Protein AF-A0A1W0E6W7-F1 (afdb_monomer_lite)

Sequence (295 aa):
MEQIEKTQSNLDDVELGKLEAEFEALTEYFTNVKFAYRERESKLYFYEKLENNEECALDSKVLEQAKNNLHEVKEAYEKREENMKVLSGEIFDLQSKLQLSETKKKELKREVDAMKMNRDRLKVIKNNLKNQNSIKEQLEKAKVANAEKIKSINFMQAKLEGNDLQELLQEETKLQEKKKSLISRVKRMTIVNTENNMEDIYFWQKALLSFNKKLFGEIKHEISSDGNTLTISCLTESEEISRVEIKIKKQKLTDIQIYGENIQKYMEEYVKIKETCLLLNDPKLILLFVANHNK

pLDDT: mean 79.5, std 12.97, range [44.59, 95.69]

Organism: NCBI:txid646526

Structure (mmCIF, N/CA/C/O backbone):
data_AF-A0A1W0E6W7-F1
#
_entry.id   AF-A0A1W0E6W7-F1
#
loop_
_atom_site.group_PDB
_atom_site.id
_atom_site.type_symbol
_atom_site.label_atom_id
_atom_site.label_alt_id
_atom_site.label_comp_id
_atom_site.label_asym_id
_atom_site.label_entity_id
_atom_site.label_seq_id
_atom_site.pdbx_PDB_ins_code
_atom_site.Cartn_x
_atom_site.Cartn_y
_atom_site.Cartn_z
_atom_site.occupancy
_atom_site.B_iso_or_equiv
_atom_site.auth_seq_id
_atom_site.auth_comp_id
_atom_site.auth_asym_id
_atom_site.auth_atom_id
_atom_site.pdbx_PDB_model_num
ATOM 1 N N . MET A 1 1 ? 21.540 -7.929 -47.064 1.00 51.88 1 MET A N 1
ATOM 2 C CA . MET A 1 1 ? 21.697 -6.917 -48.130 1.00 51.88 1 MET A CA 1
ATOM 3 C C . MET A 1 1 ? 23.162 -6.723 -48.510 1.00 51.88 1 MET A C 1
ATOM 5 O O . MET A 1 1 ? 23.450 -6.891 -49.680 1.00 51.88 1 MET A O 1
ATOM 9 N N . GLU A 1 2 ? 24.099 -6.564 -47.565 1.00 46.97 2 GLU A N 1
ATOM 10 C CA . GLU A 1 2 ? 25.552 -6.468 -47.867 1.00 46.97 2 GLU A CA 1
ATOM 11 C C . GLU A 1 2 ? 26.159 -7.649 -48.658 1.00 46.97 2 GLU A C 1
ATOM 13 O O . GLU A 1 2 ? 27.073 -7.450 -49.453 1.00 46.97 2 GLU A O 1
ATOM 18 N N . GLN A 1 3 ? 25.673 -8.884 -48.474 1.00 44.59 3 GLN A N 1
ATOM 19 C CA . GLN A 1 3 ? 26.168 -10.039 -49.244 1.00 44.59 3 GLN A CA 1
ATOM 20 C C . GLN A 1 3 ? 25.652 -10.067 -50.690 1.00 44.59 3 GLN A C 1
ATOM 22 O O . GLN A 1 3 ? 26.325 -10.611 -51.555 1.00 44.59 3 GLN A O 1
ATOM 27 N N . ILE A 1 4 ? 24.496 -9.460 -50.975 1.00 49.62 4 ILE A N 1
ATOM 28 C CA . ILE A 1 4 ? 23.925 -9.429 -52.331 1.00 49.62 4 ILE A CA 1
ATOM 29 C C . ILE A 1 4 ? 24.631 -8.347 -53.159 1.00 49.62 4 ILE A C 1
ATOM 31 O O . ILE A 1 4 ? 25.058 -8.629 -54.273 1.00 49.62 4 ILE A O 1
ATOM 35 N N . GLU A 1 5 ? 24.889 -7.173 -52.571 1.00 47.31 5 GLU A N 1
ATOM 36 C CA . GLU A 1 5 ? 25.640 -6.087 -53.226 1.00 47.31 5 GLU A CA 1
ATOM 37 C C . GLU A 1 5 ? 27.094 -6.479 -53.539 1.00 47.31 5 GLU A C 1
ATOM 39 O O . GLU A 1 5 ? 27.585 -6.187 -54.626 1.00 47.31 5 GLU A O 1
ATOM 44 N N . LYS A 1 6 ? 27.775 -7.218 -52.647 1.00 50.19 6 LYS A N 1
ATOM 45 C CA . LYS A 1 6 ? 29.127 -7.744 -52.927 1.00 50.19 6 LYS A CA 1
ATOM 46 C C . LYS A 1 6 ? 29.160 -8.805 -54.026 1.00 50.19 6 LYS A C 1
ATOM 48 O O . LYS A 1 6 ? 30.175 -8.941 -54.699 1.00 50.19 6 LYS A O 1
ATOM 53 N N . THR A 1 7 ? 28.085 -9.572 -54.189 1.00 47.72 7 THR A N 1
ATOM 54 C CA . THR A 1 7 ? 28.025 -10.621 -55.217 1.00 47.72 7 THR A CA 1
ATOM 55 C C . THR A 1 7 ? 27.672 -10.024 -56.581 1.00 47.72 7 THR A C 1
ATOM 57 O O . THR A 1 7 ? 28.224 -10.466 -57.578 1.00 47.72 7 THR A O 1
ATOM 60 N N . GLN A 1 8 ? 26.834 -8.980 -56.625 1.00 48.81 8 GLN A N 1
ATOM 61 C CA . GLN A 1 8 ? 26.535 -8.232 -57.854 1.00 48.81 8 GLN A CA 1
ATOM 62 C C . GLN A 1 8 ? 27.736 -7.410 -58.342 1.00 48.81 8 GLN A C 1
ATOM 64 O O . GLN A 1 8 ? 28.109 -7.540 -59.499 1.00 48.81 8 GLN A O 1
ATOM 69 N N . SER A 1 9 ? 28.428 -6.687 -57.452 1.00 53.00 9 SER A N 1
ATOM 70 C CA . SER A 1 9 ? 29.650 -5.943 -57.808 1.00 53.00 9 SER A CA 1
ATOM 71 C C . SER A 1 9 ? 30.763 -6.841 -58.367 1.00 53.00 9 SER A C 1
ATOM 73 O O . SER A 1 9 ? 31.459 -6.434 -59.286 1.00 53.00 9 SER A O 1
ATOM 75 N N . ASN A 1 10 ? 30.917 -8.065 -57.849 1.00 52.12 10 ASN A N 1
ATOM 76 C CA . ASN A 1 10 ? 31.914 -9.014 -58.355 1.00 52.12 10 ASN A CA 1
ATOM 77 C C . ASN A 1 10 ? 31.493 -9.704 -59.666 1.00 52.12 10 ASN A C 1
ATOM 79 O O . ASN A 1 10 ? 32.360 -10.209 -60.372 1.00 52.12 10 ASN A O 1
ATOM 83 N N . LEU A 1 11 ? 30.193 -9.789 -59.977 1.00 51.91 11 LEU A N 1
ATOM 84 C CA . LEU A 1 11 ? 29.722 -10.327 -61.260 1.00 51.91 11 LEU A CA 1
ATOM 85 C C . LEU A 1 11 ? 29.902 -9.301 -62.383 1.00 51.91 11 LEU A C 1
ATOM 87 O O . LEU A 1 11 ? 30.380 -9.672 -63.453 1.00 51.91 11 LEU A O 1
ATOM 91 N N . ASP A 1 12 ? 29.594 -8.032 -62.107 1.00 54.75 12 ASP A N 1
ATOM 92 C CA . ASP A 1 12 ? 29.741 -6.939 -63.073 1.00 54.75 12 ASP A CA 1
ATOM 93 C C . ASP A 1 12 ? 31.218 -6.737 -63.471 1.00 54.75 12 ASP A C 1
ATOM 95 O O . ASP A 1 12 ? 31.518 -6.590 -64.655 1.00 54.75 12 ASP A O 1
ATOM 99 N N . ASP A 1 13 ? 32.159 -6.847 -62.522 1.00 56.56 13 ASP A N 1
ATOM 100 C CA . ASP A 1 13 ? 33.606 -6.760 -62.797 1.00 56.56 13 ASP A CA 1
ATOM 101 C C . ASP A 1 13 ? 34.136 -7.947 -63.635 1.00 56.56 13 ASP A C 1
ATOM 103 O O . ASP A 1 13 ? 35.046 -7.790 -64.452 1.00 56.56 13 ASP A O 1
ATOM 107 N N . VAL A 1 14 ? 33.568 -9.150 -63.470 1.00 58.53 14 VAL A N 1
ATOM 108 C CA . VAL A 1 14 ? 33.976 -10.353 -64.226 1.00 58.53 14 VAL A CA 1
ATOM 109 C C . VAL A 1 14 ? 33.408 -10.350 -65.647 1.00 58.53 14 VAL A C 1
ATOM 111 O O . VAL A 1 14 ? 34.067 -10.839 -66.569 1.00 58.53 14 VAL A O 1
ATOM 114 N N . GLU A 1 15 ? 32.203 -9.815 -65.849 1.00 63.28 15 GLU A N 1
ATOM 115 C CA . GLU A 1 15 ? 31.622 -9.641 -67.184 1.00 63.28 15 GLU A CA 1
ATOM 116 C C . GLU A 1 15 ? 32.301 -8.507 -67.959 1.00 63.28 15 GLU A C 1
ATOM 118 O O . GLU A 1 15 ? 32.596 -8.699 -69.141 1.00 63.28 15 GLU A O 1
ATOM 123 N N . LEU A 1 16 ? 32.656 -7.393 -67.301 1.00 60.78 16 LEU A N 1
ATOM 124 C CA . LEU A 1 16 ? 33.456 -6.332 -67.923 1.00 60.78 16 LEU A CA 1
ATOM 125 C C . LEU A 1 16 ? 34.823 -6.846 -68.386 1.00 60.78 16 LEU A C 1
ATOM 127 O O . LEU A 1 16 ? 35.190 -6.623 -69.536 1.00 60.78 16 LEU A O 1
ATOM 131 N N . GLY A 1 17 ? 35.538 -7.603 -67.546 1.00 63.72 17 GLY A N 1
ATOM 132 C CA . GLY A 1 17 ? 36.855 -8.136 -67.911 1.00 63.72 17 GLY A CA 1
ATOM 133 C C . GLY A 1 17 ? 36.823 -9.108 -69.099 1.00 63.72 17 GLY A C 1
ATOM 134 O O . GLY A 1 17 ? 37.768 -9.164 -69.885 1.00 63.72 17 GLY A O 1
ATOM 135 N N . LYS A 1 18 ? 35.724 -9.857 -69.284 1.00 71.00 18 LYS A N 1
ATOM 136 C CA . LYS A 1 18 ? 35.530 -10.703 -70.477 1.00 71.00 18 LYS A CA 1
ATOM 137 C C . LYS A 1 18 ? 35.252 -9.876 -71.727 1.00 71.00 18 LYS A C 1
ATOM 139 O O . LYS A 1 18 ? 35.788 -10.191 -72.784 1.00 71.00 18 LYS A O 1
ATOM 144 N N . LEU A 1 19 ? 34.449 -8.822 -71.603 1.00 64.75 19 LEU A N 1
ATOM 145 C CA . LEU A 1 19 ? 34.130 -7.918 -72.707 1.00 64.75 19 LEU A CA 1
ATOM 146 C C . LEU A 1 19 ? 35.359 -7.122 -73.168 1.00 64.75 19 LEU A C 1
ATOM 148 O O . LEU A 1 19 ? 35.552 -6.937 -74.367 1.00 64.75 19 LEU A O 1
ATOM 152 N N . GLU A 1 20 ? 36.213 -6.701 -72.234 1.00 67.31 20 GLU A N 1
ATOM 153 C CA . GLU A 1 20 ? 37.492 -6.048 -72.532 1.00 67.31 20 GLU A CA 1
ATOM 154 C C . GLU A 1 20 ? 38.444 -6.995 -73.276 1.00 67.31 20 GLU A C 1
ATOM 156 O O . GLU A 1 20 ? 39.006 -6.612 -74.302 1.00 67.31 20 GLU A O 1
ATOM 161 N N . ALA A 1 21 ? 38.544 -8.257 -72.840 1.00 70.12 21 ALA A N 1
ATOM 162 C CA . ALA A 1 21 ? 39.363 -9.269 -73.509 1.00 70.12 21 ALA A CA 1
ATOM 163 C C . ALA A 1 21 ? 38.839 -9.633 -74.914 1.00 70.12 21 ALA A C 1
ATOM 165 O O . ALA A 1 21 ? 39.621 -9.801 -75.852 1.00 70.12 21 ALA A O 1
ATOM 166 N N . GLU A 1 22 ? 37.517 -9.737 -75.088 1.00 71.44 22 GLU A N 1
ATOM 167 C CA . GLU A 1 22 ? 36.897 -9.957 -76.401 1.00 71.44 22 GLU A CA 1
ATOM 168 C C . GLU A 1 22 ? 37.114 -8.762 -77.335 1.00 71.44 22 GLU A C 1
ATOM 170 O O . GLU A 1 22 ? 37.406 -8.950 -78.519 1.00 71.44 22 GLU A O 1
ATOM 175 N N . PHE A 1 23 ? 37.023 -7.537 -76.809 1.00 70.38 23 PHE A N 1
ATOM 176 C CA . PHE A 1 23 ? 37.304 -6.323 -77.563 1.00 70.38 23 PHE A CA 1
ATOM 177 C C . PHE A 1 23 ? 38.776 -6.255 -77.986 1.00 70.38 23 PHE A C 1
ATOM 179 O O . PHE A 1 23 ? 39.046 -6.001 -79.160 1.00 70.38 23 PHE A O 1
ATOM 186 N N . GLU A 1 24 ? 39.729 -6.551 -77.098 1.00 71.38 24 GLU A N 1
ATOM 187 C CA . GLU A 1 24 ? 41.156 -6.628 -77.446 1.00 71.38 24 GLU A CA 1
ATOM 188 C C . GLU A 1 24 ? 41.422 -7.663 -78.547 1.00 71.38 24 GLU A C 1
ATOM 190 O O . GLU A 1 24 ? 42.055 -7.331 -79.552 1.00 71.38 24 GLU A O 1
ATOM 195 N N . ALA A 1 25 ? 40.858 -8.871 -78.432 1.00 72.31 25 ALA A N 1
ATOM 196 C CA . ALA A 1 25 ? 41.019 -9.929 -79.432 1.00 72.31 25 ALA A CA 1
ATOM 197 C C . ALA A 1 25 ? 40.442 -9.542 -80.808 1.00 72.31 25 ALA A C 1
ATOM 199 O O . ALA A 1 25 ? 41.056 -9.794 -81.850 1.00 72.31 25 ALA A O 1
ATOM 200 N N . LEU A 1 26 ? 39.276 -8.888 -80.833 1.00 68.19 26 LEU A N 1
ATOM 201 C CA . LEU A 1 26 ? 38.681 -8.341 -82.057 1.00 68.19 26 LEU A CA 1
ATOM 202 C C . LEU A 1 26 ? 39.550 -7.239 -82.663 1.00 68.19 26 LEU A C 1
ATOM 204 O O . LEU A 1 26 ? 39.742 -7.194 -83.881 1.00 68.19 26 LEU A O 1
ATOM 208 N N . THR A 1 27 ? 40.100 -6.367 -81.823 1.00 69.56 27 THR A N 1
ATOM 209 C CA . THR A 1 27 ? 40.967 -5.271 -82.258 1.00 69.56 27 THR A CA 1
ATOM 210 C C . THR A 1 27 ? 42.259 -5.817 -82.867 1.00 69.56 27 THR A C 1
ATOM 212 O O . THR A 1 27 ? 42.668 -5.376 -83.942 1.00 69.56 27 THR A O 1
ATOM 215 N N . GLU A 1 28 ? 42.862 -6.835 -82.253 1.00 70.94 28 GLU A N 1
ATOM 216 C CA . GLU A 1 28 ? 44.047 -7.523 -82.768 1.00 70.94 28 GLU A CA 1
ATOM 217 C C . GLU A 1 28 ? 43.753 -8.245 -84.094 1.00 70.94 28 GLU A C 1
ATOM 219 O O . GLU A 1 28 ? 44.496 -8.086 -85.067 1.00 70.94 28 GLU A O 1
ATOM 224 N N . TYR A 1 29 ? 42.614 -8.943 -84.195 1.00 73.81 29 TYR A N 1
ATOM 225 C CA . TYR A 1 29 ? 42.168 -9.584 -85.435 1.00 73.81 29 TYR A CA 1
ATOM 226 C C . TYR A 1 29 ? 42.005 -8.578 -86.582 1.00 73.81 29 TYR A C 1
ATOM 228 O O . TYR A 1 29 ? 42.554 -8.780 -87.668 1.00 73.81 29 TYR A O 1
ATOM 236 N N . PHE A 1 30 ? 41.313 -7.458 -86.354 1.00 69.81 30 PHE A N 1
ATOM 237 C CA . PHE A 1 30 ? 41.158 -6.417 -87.374 1.00 69.81 30 PHE A CA 1
ATOM 238 C C . PHE A 1 30 ? 42.487 -5.762 -87.750 1.00 69.81 30 PHE A C 1
ATOM 240 O O . PHE A 1 30 ? 42.694 -5.426 -88.918 1.00 69.81 30 PHE A O 1
ATOM 247 N N . THR A 1 31 ? 43.404 -5.612 -86.794 1.00 71.31 31 THR A N 1
ATOM 248 C CA . THR A 1 31 ? 44.744 -5.077 -87.055 1.00 71.31 31 THR A CA 1
ATOM 249 C C . THR A 1 31 ? 45.534 -6.028 -87.956 1.00 71.31 31 THR A C 1
ATOM 251 O O . THR A 1 31 ? 46.089 -5.587 -88.964 1.00 71.31 31 THR A O 1
ATOM 254 N N . ASN A 1 32 ? 45.484 -7.334 -87.679 1.00 72.81 32 ASN A N 1
ATOM 255 C CA . ASN A 1 32 ? 46.125 -8.377 -88.482 1.00 72.81 32 ASN A CA 1
ATOM 256 C C . ASN A 1 32 ? 45.524 -8.484 -89.888 1.00 72.81 32 ASN A C 1
ATOM 258 O O . ASN A 1 32 ? 46.264 -8.552 -90.867 1.00 72.81 32 ASN A O 1
ATOM 262 N N . VAL A 1 33 ? 44.196 -8.425 -90.021 1.00 75.56 33 VAL A N 1
ATOM 263 C CA . VAL A 1 33 ? 43.521 -8.428 -91.330 1.00 75.56 33 VAL A CA 1
ATOM 264 C C . VAL A 1 33 ? 43.872 -7.174 -92.133 1.00 75.56 33 VAL A C 1
ATOM 266 O O . VAL A 1 33 ? 44.144 -7.265 -93.329 1.00 75.56 33 VAL A O 1
ATOM 269 N N . LYS A 1 34 ? 43.927 -6.002 -91.492 1.00 73.19 34 LYS A N 1
ATOM 270 C CA . LYS A 1 34 ? 44.313 -4.744 -92.146 1.00 73.19 34 LYS A CA 1
ATOM 271 C C . LYS A 1 34 ? 45.780 -4.758 -92.586 1.00 73.19 34 LYS A C 1
ATOM 273 O O . LYS A 1 34 ? 46.080 -4.263 -93.673 1.00 73.19 34 LYS A O 1
ATOM 278 N N . PHE A 1 35 ? 46.670 -5.353 -91.788 1.00 71.75 35 PHE A N 1
ATOM 279 C CA . PHE A 1 35 ? 48.065 -5.592 -92.167 1.00 71.75 35 PHE A CA 1
ATOM 280 C C . PHE A 1 35 ? 48.170 -6.564 -93.342 1.00 71.75 35 PHE A C 1
ATOM 282 O O . PHE A 1 35 ? 48.804 -6.222 -94.334 1.00 71.75 35 PHE A O 1
ATOM 289 N N . ALA A 1 36 ? 47.490 -7.711 -93.287 1.00 73.69 36 ALA A N 1
ATOM 290 C CA . ALA A 1 36 ? 47.495 -8.704 -94.360 1.00 73.69 36 ALA A CA 1
ATOM 291 C C . ALA A 1 36 ? 46.921 -8.146 -95.673 1.00 73.69 36 ALA A C 1
ATOM 293 O O . ALA A 1 36 ? 47.449 -8.420 -96.751 1.00 73.69 36 ALA A O 1
ATOM 294 N N . TYR A 1 37 ? 45.871 -7.322 -95.597 1.00 76.12 37 TYR A N 1
ATOM 295 C CA . TYR A 1 37 ? 45.307 -6.638 -96.759 1.00 76.12 37 TYR A CA 1
ATOM 296 C C . TYR A 1 37 ? 46.297 -5.632 -97.356 1.00 76.12 37 TYR A C 1
ATOM 298 O O . TYR A 1 37 ? 46.568 -5.694 -98.553 1.00 76.12 37 TYR A O 1
ATOM 306 N N . ARG A 1 38 ? 46.903 -4.759 -96.536 1.00 72.56 38 ARG A N 1
ATOM 307 C CA . ARG A 1 38 ? 47.923 -3.810 -97.015 1.00 72.56 38 ARG A CA 1
ATOM 308 C C . ARG A 1 38 ? 49.168 -4.504 -97.554 1.00 72.56 38 ARG A C 1
ATOM 310 O O . ARG A 1 38 ? 49.744 -4.032 -98.528 1.00 72.56 38 ARG A O 1
ATOM 317 N N . GLU A 1 39 ? 49.586 -5.611 -96.947 1.00 71.12 39 GLU A N 1
ATOM 318 C CA . GLU A 1 39 ? 50.715 -6.414 -97.416 1.00 71.12 39 GLU A CA 1
ATOM 319 C C . GLU A 1 39 ? 50.398 -7.045 -98.775 1.00 71.12 39 GLU A C 1
ATOM 321 O O . GLU A 1 39 ? 51.220 -6.990 -99.688 1.00 71.12 39 GLU A O 1
ATOM 326 N N . ARG A 1 40 ? 49.187 -7.591 -98.940 1.00 76.25 40 ARG A N 1
ATOM 327 C CA . ARG A 1 40 ? 48.719 -8.145 -100.214 1.00 76.25 40 ARG A CA 1
ATOM 328 C C . ARG A 1 40 ? 48.641 -7.075 -101.301 1.00 76.25 40 ARG A C 1
ATOM 330 O O . ARG A 1 40 ? 49.113 -7.323 -102.404 1.00 76.25 40 ARG A O 1
ATOM 337 N N . GLU A 1 41 ? 48.088 -5.908 -100.991 1.00 74.44 41 GLU A N 1
ATOM 338 C CA . GLU A 1 41 ? 47.983 -4.772 -101.913 1.00 74.44 41 GLU A CA 1
ATOM 339 C C . GLU A 1 41 ? 49.371 -4.232 -102.300 1.00 74.44 41 GLU A C 1
ATOM 341 O O . GLU A 1 41 ? 49.650 -4.032 -103.478 1.00 74.44 41 GLU A O 1
ATOM 346 N N . SER A 1 42 ? 50.289 -4.114 -101.334 1.00 65.44 42 SER A N 1
ATOM 347 C CA . SER A 1 42 ? 51.675 -3.692 -101.589 1.00 65.44 42 SER A CA 1
ATOM 348 C C . SER A 1 42 ? 52.443 -4.710 -102.439 1.00 65.44 42 SER A C 1
ATOM 350 O O . SER A 1 42 ? 53.203 -4.317 -103.320 1.00 65.44 42 SER A O 1
ATOM 352 N N . LYS A 1 43 ? 52.234 -6.018 -102.215 1.00 72.88 43 LYS A N 1
ATOM 353 C CA . LYS A 1 43 ? 52.818 -7.084 -103.047 1.00 72.88 43 LYS A CA 1
ATOM 354 C C . LYS A 1 43 ? 52.263 -7.046 -104.469 1.00 72.88 43 LYS A C 1
ATOM 356 O O . LYS A 1 43 ? 53.044 -7.135 -105.406 1.00 72.88 43 LYS A O 1
ATOM 361 N N . LEU A 1 44 ? 50.948 -6.884 -104.632 1.00 74.38 44 LEU A N 1
ATOM 362 C CA . LEU A 1 44 ? 50.300 -6.728 -105.941 1.00 74.38 44 LEU A CA 1
ATOM 363 C C . LEU A 1 44 ? 50.859 -5.523 -106.702 1.00 74.38 44 LEU A C 1
ATOM 365 O O . LEU A 1 44 ? 51.321 -5.688 -107.824 1.00 74.38 44 LEU A O 1
ATOM 369 N N . TYR A 1 45 ? 50.927 -4.360 -106.053 1.00 68.88 45 TYR A N 1
ATOM 370 C CA . TYR A 1 45 ? 51.510 -3.149 -106.631 1.00 68.88 45 TYR A CA 1
ATOM 371 C C . TYR A 1 45 ? 52.986 -3.335 -107.030 1.00 68.88 45 TYR A C 1
ATOM 373 O O . TYR A 1 45 ? 53.428 -2.848 -108.069 1.00 68.88 45 TYR A O 1
ATOM 381 N N . PHE A 1 46 ? 53.761 -4.068 -106.225 1.00 65.44 46 PHE A N 1
ATOM 382 C CA . PHE A 1 46 ? 55.152 -4.401 -106.538 1.00 65.44 46 PHE A CA 1
ATOM 383 C C . PHE A 1 46 ? 55.276 -5.343 -107.748 1.00 65.44 46 PHE A C 1
ATOM 385 O O . PHE A 1 46 ? 56.134 -5.124 -108.602 1.00 65.44 46 PHE A O 1
ATOM 392 N N . TYR A 1 47 ? 54.411 -6.359 -107.856 1.00 69.44 47 TYR A N 1
ATOM 393 C CA . TYR A 1 47 ? 54.384 -7.267 -109.007 1.00 69.44 47 TYR A CA 1
ATOM 394 C C . TYR A 1 47 ? 53.938 -6.564 -110.296 1.00 69.44 47 TYR A C 1
ATOM 396 O O . TYR A 1 47 ? 54.597 -6.732 -111.319 1.00 69.44 47 TYR A O 1
ATOM 404 N N . GLU A 1 48 ? 52.902 -5.721 -110.240 1.00 67.44 48 GLU A N 1
ATOM 405 C CA . GLU A 1 48 ? 52.436 -4.924 -111.387 1.00 67.44 48 GLU A CA 1
ATOM 406 C C . GLU A 1 48 ? 53.518 -3.963 -111.909 1.00 67.44 48 GLU A C 1
ATOM 408 O O . GLU A 1 48 ? 53.607 -3.714 -113.112 1.00 67.44 48 GLU A O 1
ATOM 413 N N . LYS A 1 49 ? 54.387 -3.444 -111.031 1.00 61.44 49 LYS A N 1
ATOM 414 C CA . LYS A 1 49 ? 55.532 -2.615 -111.440 1.00 61.44 49 LYS A CA 1
ATOM 415 C C . LYS A 1 49 ? 56.708 -3.414 -112.008 1.00 61.44 49 LYS A C 1
ATOM 417 O O . LYS A 1 49 ? 57.380 -2.918 -112.906 1.00 61.44 49 LYS A O 1
ATOM 422 N N . LEU A 1 50 ? 56.945 -4.640 -111.534 1.00 61.75 50 LEU A N 1
ATOM 423 C CA . LEU A 1 50 ? 57.972 -5.534 -112.090 1.00 61.75 50 LEU A CA 1
ATOM 424 C C . LEU A 1 50 ? 57.622 -6.035 -113.499 1.00 61.75 50 LEU A C 1
ATOM 426 O O . LEU A 1 50 ? 58.517 -6.170 -114.329 1.00 61.75 50 LEU A O 1
ATOM 430 N N . GLU A 1 51 ? 56.342 -6.295 -113.781 1.00 61.41 51 GLU A N 1
ATOM 431 C CA . GLU A 1 51 ? 55.877 -6.771 -115.095 1.00 61.41 51 GLU A CA 1
ATOM 432 C C . GLU A 1 51 ? 56.036 -5.722 -116.210 1.00 61.41 51 GLU A C 1
ATOM 434 O O . GLU A 1 51 ? 56.210 -6.076 -117.375 1.00 61.41 51 GLU A O 1
ATOM 439 N N . ASN A 1 52 ? 56.039 -4.432 -115.859 1.00 58.94 52 ASN A N 1
ATOM 440 C CA . ASN A 1 52 ? 56.070 -3.326 -116.819 1.00 58.94 52 ASN A CA 1
ATOM 441 C C . ASN A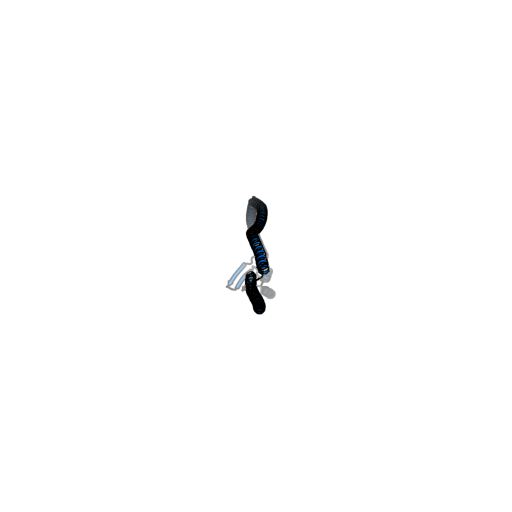 1 52 ? 57.480 -2.801 -117.166 1.00 58.94 52 ASN A C 1
ATOM 443 O O . ASN A 1 52 ? 57.585 -1.847 -117.933 1.00 58.94 52 ASN A O 1
ATOM 447 N N . ASN A 1 53 ? 58.565 -3.419 -116.670 1.00 53.59 53 ASN A N 1
ATOM 448 C CA . ASN A 1 53 ? 59.964 -3.037 -116.966 1.00 53.59 53 ASN A CA 1
ATOM 449 C C . ASN A 1 53 ? 60.291 -1.536 -116.766 1.00 53.59 53 ASN A C 1
ATOM 451 O O . ASN A 1 53 ? 61.278 -1.030 -117.304 1.00 53.59 53 ASN A O 1
ATOM 455 N N . GLU A 1 54 ? 59.494 -0.817 -115.976 1.00 55.94 54 GLU A N 1
ATOM 456 C CA . GLU A 1 54 ? 59.863 0.504 -115.483 1.00 55.94 54 GLU A CA 1
ATOM 457 C C . GLU A 1 54 ? 60.924 0.307 -114.398 1.00 55.94 54 GLU A C 1
ATOM 459 O O . GLU A 1 54 ? 60.760 -0.534 -113.508 1.00 55.94 54 GLU A O 1
ATOM 464 N N . GLU A 1 55 ? 62.03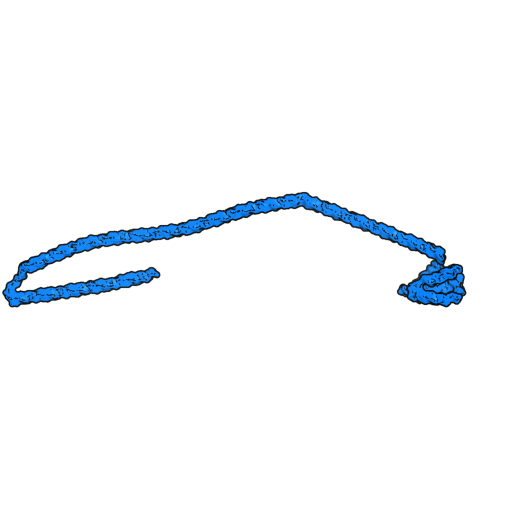3 1.055 -114.467 1.00 52.56 55 GLU A N 1
ATOM 465 C CA . GLU A 1 55 ? 62.963 1.154 -113.342 1.00 52.56 55 GLU A CA 1
ATOM 466 C C . GLU A 1 55 ? 62.136 1.360 -112.074 1.00 52.56 55 GLU A C 1
ATOM 468 O O . GLU A 1 55 ? 61.310 2.272 -112.003 1.00 52.56 55 GLU A O 1
ATOM 473 N N . CYS A 1 56 ? 62.324 0.475 -111.094 1.00 51.88 56 CYS A N 1
ATOM 474 C CA . CYS A 1 56 ? 61.614 0.488 -109.823 1.00 51.88 56 CYS A CA 1
ATOM 475 C C . CYS A 1 56 ? 62.112 1.667 -108.968 1.00 51.88 56 CYS A C 1
ATOM 477 O O . CYS A 1 56 ? 62.663 1.507 -107.882 1.00 51.88 56 CYS A O 1
ATOM 479 N N . ALA A 1 57 ? 61.959 2.882 -109.486 1.00 52.28 57 ALA A N 1
ATOM 480 C CA . ALA A 1 57 ? 62.004 4.102 -108.729 1.00 52.28 57 ALA A CA 1
ATOM 481 C C . ALA A 1 57 ? 60.670 4.160 -107.986 1.00 52.28 57 ALA A C 1
ATOM 483 O O . ALA A 1 57 ? 59.616 4.455 -108.555 1.00 52.28 57 ALA A O 1
ATOM 484 N N . LEU A 1 58 ? 60.698 3.824 -106.695 1.00 55.59 58 LEU A N 1
ATOM 485 C CA . LEU A 1 58 ? 59.707 4.344 -105.761 1.00 55.59 58 LEU A CA 1
ATOM 486 C C . LEU A 1 58 ? 59.607 5.848 -106.030 1.00 55.59 58 LEU A C 1
ATOM 488 O O . LEU A 1 58 ? 60.554 6.581 -105.753 1.00 55.59 58 LEU A O 1
ATOM 492 N N . ASP A 1 59 ? 58.502 6.272 -106.649 1.00 60.38 59 ASP A N 1
ATOM 493 C CA . ASP A 1 59 ? 58.277 7.663 -107.020 1.00 60.38 59 ASP A CA 1
ATOM 494 C C . ASP A 1 59 ? 58.494 8.506 -105.761 1.00 60.38 59 ASP A C 1
ATOM 496 O O . ASP A 1 59 ? 57.822 8.302 -104.745 1.00 60.38 59 ASP A O 1
ATOM 500 N N . SER A 1 60 ? 59.491 9.395 -105.796 1.00 61.16 60 SER A N 1
ATOM 501 C CA . SER A 1 60 ? 59.920 10.206 -104.649 1.00 61.16 60 SER A CA 1
ATOM 502 C C . SER A 1 60 ? 58.732 10.902 -103.979 1.00 61.16 60 SER A C 1
ATOM 504 O O . SER A 1 60 ? 58.724 11.089 -102.765 1.00 61.16 60 SER A O 1
ATOM 506 N N . LYS A 1 61 ? 57.688 11.214 -104.757 1.00 65.50 61 LYS A N 1
ATOM 507 C CA . LYS A 1 61 ? 56.436 11.807 -104.281 1.00 65.50 61 LYS A CA 1
ATOM 508 C C . LYS A 1 61 ? 55.638 10.893 -103.350 1.00 65.50 61 LYS A C 1
ATOM 510 O O . LYS A 1 61 ? 55.076 11.373 -102.371 1.00 65.50 61 LYS A O 1
ATOM 515 N N . VAL A 1 62 ? 55.599 9.585 -103.613 1.00 68.50 62 VAL A N 1
ATOM 516 C CA . VAL A 1 62 ? 54.895 8.605 -102.766 1.00 68.50 62 VAL A CA 1
ATOM 517 C C . VAL A 1 62 ? 55.625 8.435 -101.434 1.00 68.50 62 VAL A C 1
ATOM 519 O O . VAL A 1 62 ? 54.988 8.379 -100.382 1.00 68.50 62 VAL A O 1
ATOM 522 N N . LEU A 1 63 ? 56.962 8.417 -101.461 1.00 69.25 63 LEU A N 1
ATOM 523 C CA . LEU A 1 63 ? 57.785 8.384 -100.249 1.00 69.25 63 LEU A CA 1
ATOM 524 C C . LEU A 1 63 ? 57.645 9.670 -99.423 1.00 69.25 63 LEU A C 1
ATOM 526 O O . LEU A 1 63 ? 57.508 9.593 -98.202 1.00 69.25 63 LEU A O 1
ATOM 530 N N . GLU A 1 64 ? 57.622 10.840 -100.062 1.00 73.12 64 GLU A N 1
ATOM 531 C CA . GLU A 1 64 ? 57.373 12.116 -99.381 1.00 73.12 64 GLU A CA 1
ATOM 532 C C . GLU A 1 64 ? 55.970 12.185 -98.772 1.00 73.12 64 GLU A C 1
ATOM 534 O O . GLU A 1 64 ? 55.820 12.587 -97.619 1.00 73.12 64 GLU A O 1
ATOM 539 N N . GLN A 1 65 ? 54.943 11.730 -99.489 1.00 75.50 65 GLN A N 1
ATOM 540 C CA . GLN A 1 65 ? 53.574 11.710 -98.979 1.00 75.50 65 GLN A CA 1
ATOM 541 C C . GLN A 1 65 ? 53.415 10.732 -97.806 1.00 75.50 65 GLN A C 1
ATOM 543 O O . GLN A 1 65 ? 52.784 11.064 -96.804 1.00 75.50 65 GLN A O 1
ATOM 548 N N . ALA A 1 66 ? 54.036 9.551 -97.877 1.00 72.31 66 ALA A N 1
ATOM 549 C CA . ALA A 1 66 ? 54.065 8.606 -96.764 1.00 72.31 66 ALA A CA 1
ATOM 550 C C . ALA A 1 66 ? 54.804 9.181 -95.544 1.00 72.31 66 ALA A C 1
ATOM 552 O O . ALA A 1 66 ? 54.349 9.006 -94.413 1.00 72.31 66 ALA A O 1
ATOM 553 N N . LYS A 1 67 ? 55.907 9.907 -95.765 1.00 76.56 67 LYS A N 1
ATOM 554 C CA . LYS A 1 67 ? 56.664 10.592 -94.711 1.00 76.56 67 LYS A CA 1
ATOM 555 C C . LYS A 1 67 ? 55.847 11.705 -94.048 1.00 76.56 67 LYS A C 1
ATOM 557 O O . LYS A 1 67 ? 55.844 11.786 -92.823 1.00 76.56 67 LYS A O 1
ATOM 562 N N . ASN A 1 68 ? 55.127 12.509 -94.830 1.00 78.50 68 ASN A N 1
ATOM 563 C CA . ASN A 1 68 ? 54.254 13.565 -94.311 1.00 78.50 68 ASN A CA 1
ATOM 564 C C . ASN A 1 68 ? 53.079 12.979 -93.520 1.00 78.50 68 ASN A C 1
ATOM 566 O O . ASN A 1 68 ? 52.858 13.379 -92.383 1.00 78.50 68 ASN A O 1
ATOM 570 N N . ASN A 1 69 ? 52.412 11.948 -94.049 1.00 75.00 69 ASN A N 1
ATOM 571 C CA . ASN A 1 69 ? 51.343 11.245 -93.333 1.00 75.00 69 ASN A CA 1
ATOM 572 C C . ASN A 1 69 ? 51.844 10.636 -92.014 1.00 75.00 69 ASN A C 1
ATOM 574 O O . ASN A 1 69 ? 51.156 10.693 -90.999 1.00 75.00 69 ASN A O 1
ATOM 578 N N . LEU A 1 70 ? 53.047 10.051 -92.007 1.00 77.06 70 LEU A N 1
ATOM 579 C CA . LEU A 1 70 ? 53.648 9.509 -90.788 1.00 77.06 70 LEU A CA 1
ATOM 580 C C . LEU A 1 70 ? 53.933 10.616 -89.766 1.00 77.06 70 LEU A C 1
ATOM 582 O O . LEU A 1 70 ? 53.735 10.404 -88.571 1.00 77.06 70 LEU A O 1
ATOM 586 N N . HIS A 1 71 ? 54.374 11.787 -90.227 1.00 81.75 71 HIS A N 1
ATOM 587 C CA . HIS A 1 71 ? 54.618 12.936 -89.365 1.00 81.75 71 HIS A CA 1
ATOM 588 C C . HIS A 1 71 ? 53.319 13.475 -88.752 1.00 81.75 71 HIS A C 1
ATOM 590 O O . HIS A 1 71 ? 53.253 13.608 -87.534 1.00 81.75 71 HIS A O 1
ATOM 596 N N . GLU A 1 72 ? 52.269 13.669 -89.555 1.00 81.31 72 GLU A N 1
ATOM 597 C CA . GLU A 1 72 ? 50.943 14.103 -89.086 1.00 81.31 72 GLU A CA 1
ATOM 598 C C . GLU A 1 72 ? 50.339 13.124 -88.076 1.00 81.31 72 GLU A C 1
ATOM 600 O O . GLU A 1 72 ? 49.811 13.521 -87.035 1.00 81.31 72 GLU A O 1
ATOM 605 N N . VAL A 1 73 ? 50.444 11.821 -88.355 1.00 80.12 73 VAL A N 1
ATOM 606 C CA . VAL A 1 73 ? 49.983 10.777 -87.438 1.00 80.12 73 VAL A CA 1
ATOM 607 C C . VAL A 1 73 ? 50.772 10.838 -86.133 1.00 80.12 73 VAL A C 1
ATOM 609 O O . VAL A 1 73 ? 50.169 10.800 -85.062 1.00 80.12 73 VAL A O 1
ATOM 612 N N . LYS A 1 74 ? 52.100 10.983 -86.198 1.00 82.88 74 LYS A N 1
ATOM 613 C CA . LYS A 1 74 ? 52.948 11.096 -85.008 1.00 82.88 74 LYS A CA 1
ATOM 614 C C . LYS A 1 74 ? 52.578 12.318 -84.161 1.00 82.88 74 LYS A C 1
ATOM 616 O O . LYS A 1 74 ? 52.372 12.160 -82.964 1.00 82.88 74 LYS A O 1
ATOM 621 N N . GLU A 1 75 ? 52.401 13.489 -84.771 1.00 86.81 75 GLU A N 1
ATOM 622 C CA . GLU A 1 75 ? 51.956 14.698 -84.062 1.00 86.81 75 GLU A CA 1
ATOM 623 C C . GLU A 1 75 ? 50.567 14.524 -83.426 1.00 86.81 75 GLU A C 1
ATOM 625 O O . GLU A 1 75 ? 50.321 14.977 -82.306 1.00 86.81 75 GLU A O 1
ATOM 630 N N . ALA A 1 76 ? 49.640 13.851 -84.115 1.00 84.12 76 ALA A N 1
ATOM 631 C CA . ALA A 1 76 ? 48.318 13.558 -83.570 1.00 84.12 76 ALA A CA 1
ATOM 632 C C . ALA A 1 76 ? 48.384 12.596 -82.371 1.00 84.12 76 ALA A C 1
ATOM 634 O O . ALA A 1 76 ? 47.629 12.767 -81.411 1.00 84.12 76 ALA A O 1
ATOM 635 N N . TYR A 1 77 ? 49.280 11.604 -82.404 1.00 81.62 77 TYR A N 1
ATOM 636 C CA . TYR A 1 77 ? 49.514 10.696 -81.280 1.00 81.62 77 TYR A CA 1
ATOM 637 C C . TYR A 1 77 ? 50.187 11.399 -80.101 1.00 81.62 77 TYR A C 1
ATOM 639 O O . TYR A 1 77 ? 49.730 11.214 -78.979 1.00 81.62 77 TYR A O 1
ATOM 647 N N . GLU A 1 78 ? 51.184 12.254 -80.339 1.00 88.31 78 GLU A N 1
ATOM 648 C CA . GLU A 1 78 ? 51.834 13.050 -79.288 1.00 88.31 78 GLU A CA 1
ATOM 649 C C . GLU A 1 78 ? 50.817 13.962 -78.577 1.00 88.31 78 GLU A C 1
ATOM 651 O O . GLU A 1 78 ? 50.726 13.948 -77.349 1.00 88.31 78 GLU A O 1
ATOM 656 N N . LYS A 1 79 ? 49.949 14.658 -79.331 1.00 89.00 79 LYS A N 1
ATOM 657 C CA . LYS A 1 79 ? 48.848 15.461 -78.758 1.00 89.00 79 LYS A CA 1
ATOM 658 C C . LYS A 1 79 ? 47.843 14.617 -77.972 1.00 89.00 79 LYS A C 1
ATOM 660 O O . LYS A 1 79 ? 47.331 15.055 -76.943 1.00 89.00 79 LYS A O 1
ATOM 665 N N . ARG A 1 80 ? 47.518 13.410 -78.449 1.00 85.75 80 ARG A N 1
ATOM 666 C CA . ARG A 1 80 ? 46.626 12.488 -77.724 1.00 85.75 80 ARG A CA 1
ATOM 667 C C . ARG A 1 80 ? 47.262 11.980 -76.437 1.00 85.75 80 ARG A C 1
ATOM 669 O O . ARG A 1 80 ? 46.560 11.896 -75.435 1.00 85.75 80 ARG A O 1
ATOM 676 N N . GLU A 1 81 ? 48.553 11.670 -76.452 1.00 85.12 81 GLU A N 1
ATOM 677 C CA . GLU A 1 81 ? 49.296 11.240 -75.268 1.00 85.12 81 GLU A CA 1
ATOM 678 C C . GLU A 1 81 ? 49.343 12.355 -74.215 1.00 85.12 81 GLU A C 1
ATOM 680 O O . GLU A 1 81 ? 49.113 12.101 -73.033 1.00 85.12 81 GLU A O 1
ATOM 685 N N . GLU A 1 82 ? 49.562 13.603 -74.636 1.00 90.50 82 GLU A N 1
ATOM 686 C CA . GLU A 1 82 ? 49.521 14.768 -73.749 1.00 90.50 82 GLU A CA 1
ATOM 687 C C . GLU A 1 82 ? 48.125 14.969 -73.137 1.00 90.50 82 GLU A C 1
ATOM 689 O O . GLU A 1 82 ? 47.995 15.058 -71.915 1.00 90.50 82 GLU A O 1
ATOM 694 N N . ASN A 1 83 ? 47.064 14.916 -73.949 1.00 89.69 83 ASN A N 1
ATOM 695 C CA . ASN A 1 83 ? 45.685 14.984 -73.454 1.00 89.69 83 ASN A CA 1
ATOM 696 C C . ASN A 1 83 ? 45.354 13.836 -72.488 1.00 89.69 83 ASN A C 1
ATOM 698 O O . ASN A 1 83 ? 44.680 14.046 -71.482 1.00 89.69 83 ASN A O 1
ATOM 702 N N . MET A 1 84 ? 45.840 12.623 -72.764 1.00 87.19 84 MET A N 1
ATOM 703 C CA . MET A 1 84 ? 45.630 11.464 -71.898 1.00 87.19 84 MET A CA 1
ATOM 704 C C . MET A 1 84 ? 46.330 11.639 -70.546 1.00 87.19 84 MET A C 1
ATOM 706 O O . MET A 1 84 ? 45.754 11.285 -69.516 1.00 87.19 84 MET A O 1
ATOM 710 N N . LYS A 1 85 ? 47.529 12.238 -70.521 1.00 90.25 85 LYS A N 1
ATOM 711 C CA . LYS A 1 85 ? 48.230 12.595 -69.276 1.00 90.25 85 LYS A CA 1
ATOM 712 C C . LYS A 1 85 ? 47.455 13.636 -68.470 1.00 90.25 85 LYS A C 1
ATOM 714 O O . LYS A 1 85 ? 47.284 13.444 -67.267 1.00 90.25 85 LYS A O 1
ATOM 719 N N . VAL A 1 86 ? 46.945 14.687 -69.119 1.00 93.19 86 VAL A N 1
ATOM 720 C CA . VAL A 1 86 ? 46.136 15.727 -68.456 1.00 93.19 86 VAL A CA 1
ATOM 721 C C . VAL A 1 86 ? 44.864 15.127 -67.852 1.00 93.19 86 VAL A C 1
ATOM 723 O O . VAL A 1 86 ? 44.627 15.279 -66.655 1.00 93.19 86 VAL A O 1
ATOM 726 N N . LEU A 1 87 ? 44.098 14.363 -68.637 1.00 90.94 87 LEU A N 1
ATOM 727 C CA . LEU A 1 87 ? 42.864 13.720 -68.172 1.00 90.94 87 LEU A CA 1
ATOM 728 C C . LEU A 1 87 ? 43.117 12.718 -67.040 1.00 90.94 87 LEU A C 1
ATOM 730 O O . LEU A 1 87 ? 42.342 12.655 -66.089 1.00 90.94 87 LEU A O 1
ATOM 734 N N . SER A 1 88 ? 44.214 11.958 -67.102 1.00 90.31 88 SER A N 1
ATOM 735 C CA . SER A 1 88 ? 44.585 11.032 -66.023 1.00 90.31 88 SER A CA 1
ATOM 736 C C . SER A 1 88 ? 44.883 11.774 -64.716 1.00 90.31 88 SER A C 1
ATOM 738 O O . SER A 1 88 ? 44.482 11.313 -63.647 1.00 90.31 88 SER A O 1
ATOM 740 N N . GLY A 1 89 ? 45.532 12.942 -64.796 1.00 93.56 89 GLY A N 1
ATOM 741 C CA . GLY A 1 89 ? 45.744 13.824 -63.646 1.00 93.56 89 GLY A CA 1
ATOM 742 C C . GLY A 1 89 ? 44.430 14.344 -63.059 1.00 93.56 89 GLY A C 1
ATOM 743 O O . GLY A 1 89 ? 44.208 14.241 -61.854 1.00 93.56 89 GLY A O 1
ATOM 744 N N . GLU A 1 90 ? 43.514 14.819 -63.906 1.00 93.94 90 GLU A N 1
ATOM 745 C CA . GLU A 1 90 ? 42.196 15.297 -63.467 1.00 93.94 90 GLU A CA 1
ATOM 746 C C . GLU A 1 90 ? 41.356 14.191 -62.814 1.00 93.94 90 GLU A C 1
ATOM 748 O O . GLU A 1 90 ? 40.717 14.421 -61.784 1.00 93.94 90 GLU A O 1
ATOM 753 N N . ILE A 1 91 ? 41.380 12.975 -63.372 1.00 92.62 91 ILE A N 1
ATOM 754 C CA . ILE A 1 91 ? 40.695 11.810 -62.798 1.00 92.62 91 ILE A CA 1
ATOM 755 C C . ILE A 1 91 ? 41.257 11.493 -61.413 1.00 92.62 91 ILE A C 1
ATOM 757 O O . ILE A 1 91 ? 40.482 11.305 -60.473 1.00 92.62 91 ILE A O 1
ATOM 761 N N . PHE A 1 92 ? 42.583 11.469 -61.263 1.00 94.38 92 PHE A N 1
ATOM 762 C CA . PHE A 1 92 ? 43.226 11.208 -59.976 1.00 94.38 92 PHE A CA 1
ATOM 763 C C . PHE A 1 92 ? 42.850 12.260 -58.918 1.00 94.38 92 PHE A C 1
ATOM 765 O O . PHE A 1 92 ? 42.507 11.918 -57.778 1.00 94.38 92 PHE A O 1
ATOM 772 N N . ASP A 1 93 ? 42.841 13.537 -59.299 1.00 95.25 93 ASP A N 1
ATOM 773 C CA . ASP A 1 93 ? 42.456 14.636 -58.413 1.00 95.25 93 ASP A CA 1
ATOM 774 C C . ASP A 1 93 ? 40.982 14.548 -57.994 1.00 95.25 93 ASP A C 1
ATOM 776 O O . ASP A 1 93 ? 40.639 14.769 -56.826 1.00 95.25 93 ASP A O 1
ATOM 780 N N . LEU A 1 94 ? 40.090 14.209 -58.930 1.00 94.44 94 LEU A N 1
ATOM 781 C CA . LEU A 1 94 ? 38.668 14.011 -58.651 1.00 94.44 94 LEU A CA 1
ATOM 782 C C . LEU A 1 94 ? 38.430 12.797 -57.749 1.00 94.44 94 LEU A C 1
ATOM 784 O O . LEU A 1 94 ? 37.663 12.904 -56.790 1.00 94.44 94 LEU A O 1
ATOM 788 N N . GLN A 1 95 ? 39.114 11.678 -57.994 1.00 94.19 95 GLN A N 1
ATOM 789 C CA . GLN A 1 95 ? 39.043 10.487 -57.145 1.00 94.19 95 GLN A CA 1
ATOM 790 C C . GLN A 1 95 ? 39.512 10.789 -55.719 1.00 94.19 95 GLN A C 1
ATOM 792 O O . GLN A 1 95 ? 38.825 10.439 -54.757 1.00 94.19 95 GLN A O 1
ATOM 797 N N . SER A 1 96 ? 40.622 11.515 -55.569 1.00 94.38 96 SER A N 1
ATOM 798 C CA . SER A 1 96 ? 41.139 11.934 -54.262 1.00 94.38 96 SER A CA 1
ATOM 799 C C . SER A 1 96 ? 40.139 12.821 -53.509 1.00 94.38 96 SER A C 1
ATOM 801 O O . SER A 1 96 ? 39.871 12.612 -52.322 1.00 94.38 96 SER A O 1
ATOM 803 N N . LYS A 1 97 ? 39.515 13.785 -54.202 1.00 95.62 97 LYS A N 1
ATOM 804 C CA . LYS A 1 97 ? 38.462 14.639 -53.623 1.00 95.62 97 LYS A CA 1
ATOM 805 C C . LYS A 1 97 ? 37.220 13.839 -53.230 1.00 95.62 97 LYS A C 1
ATOM 807 O O . LYS A 1 97 ? 36.626 14.117 -52.186 1.00 95.62 97 LYS A O 1
ATOM 812 N N . LEU A 1 98 ? 36.829 12.853 -54.036 1.00 95.06 98 LEU A N 1
ATOM 813 C CA . LEU A 1 98 ? 35.677 11.998 -53.761 1.00 95.06 98 LEU A CA 1
ATOM 814 C C . LEU A 1 98 ? 35.913 11.148 -52.508 1.00 95.06 98 LEU A C 1
ATOM 816 O O . LEU A 1 98 ? 35.081 11.165 -51.602 1.00 95.06 98 LEU A O 1
ATOM 820 N N . GLN A 1 99 ? 37.081 10.509 -52.399 1.00 95.12 99 GLN A N 1
ATOM 821 C CA . GLN A 1 99 ? 37.462 9.741 -51.211 1.00 95.12 99 GLN A CA 1
ATOM 822 C C . GLN A 1 99 ? 37.448 10.606 -49.945 1.00 95.12 99 GLN A C 1
ATOM 824 O O . GLN A 1 99 ? 36.895 10.199 -48.922 1.00 95.12 99 GLN A O 1
ATOM 829 N N . LEU A 1 100 ? 37.988 11.828 -50.012 1.00 95.19 100 LEU A N 1
ATOM 830 C CA . LEU A 1 100 ? 37.993 12.754 -48.876 1.00 95.19 100 LEU A CA 1
ATOM 831 C C . LEU A 1 100 ? 36.580 13.231 -48.491 1.00 95.19 100 LEU A C 1
ATOM 833 O O . LEU A 1 100 ? 36.270 13.433 -47.316 1.00 95.19 100 LEU A O 1
ATOM 837 N N . SER A 1 101 ? 35.692 13.395 -49.470 1.00 94.81 101 SER A N 1
ATOM 838 C CA . SER A 1 101 ? 34.280 13.697 -49.218 1.00 94.81 101 SER A CA 1
ATOM 839 C C . SER A 1 101 ? 33.563 12.520 -48.544 1.00 94.81 101 SER A C 1
ATOM 841 O O . SER A 1 101 ? 32.794 12.707 -47.597 1.00 94.81 101 SER A O 1
ATOM 843 N N . GLU A 1 102 ? 33.848 11.288 -48.968 1.00 94.44 102 GLU A N 1
ATOM 844 C CA . GLU A 1 102 ? 33.270 10.079 -48.379 1.00 94.44 102 GLU A CA 1
ATOM 845 C C . GLU A 1 102 ? 33.719 9.836 -46.938 1.00 94.44 102 GLU A C 1
ATOM 847 O O . GLU A 1 102 ? 32.891 9.466 -46.096 1.00 94.44 102 GLU A O 1
ATOM 852 N N . THR A 1 103 ? 34.999 10.055 -46.624 1.00 94.81 103 THR A N 1
ATOM 853 C CA . THR A 1 103 ? 35.497 9.956 -45.244 1.00 94.81 103 THR A CA 1
ATOM 854 C C . THR A 1 103 ? 34.808 10.985 -44.356 1.00 94.81 103 THR A C 1
ATOM 856 O O . THR A 1 103 ? 34.226 10.614 -43.334 1.00 94.81 103 THR A O 1
ATOM 859 N N . LYS A 1 104 ? 34.726 12.241 -44.807 1.00 95.31 104 LYS A N 1
ATOM 860 C CA . LYS A 1 104 ? 34.029 13.314 -44.086 1.00 95.31 104 LYS A CA 1
ATOM 861 C C . LYS A 1 104 ? 32.540 13.019 -43.890 1.00 95.31 104 LYS A C 1
ATOM 863 O O . LYS A 1 104 ? 31.983 13.267 -42.822 1.00 95.31 104 LYS A O 1
ATOM 868 N N . LYS A 1 105 ? 31.878 12.425 -44.887 1.00 95.44 105 LYS A N 1
ATOM 869 C CA . LYS A 1 105 ? 30.480 11.975 -44.780 1.00 95.44 105 LYS A CA 1
ATOM 870 C C . LYS A 1 105 ? 30.315 10.880 -43.722 1.00 95.44 105 LYS A C 1
ATOM 872 O O . LYS A 1 105 ? 29.336 10.901 -42.975 1.00 95.44 105 LYS A O 1
ATOM 877 N N . LYS A 1 106 ? 31.250 9.926 -43.642 1.00 95.12 106 LYS A N 1
ATOM 878 C CA . LYS A 1 106 ? 31.240 8.868 -42.615 1.00 95.12 106 LYS A CA 1
ATOM 879 C C . LYS A 1 106 ? 31.445 9.446 -41.213 1.00 95.12 106 LYS A C 1
ATOM 881 O O . LYS A 1 106 ? 30.744 9.029 -40.293 1.00 95.12 106 LYS A O 1
ATOM 886 N N . GLU A 1 107 ? 32.348 10.409 -41.053 1.00 95.50 107 GLU A N 1
ATOM 887 C CA . GLU A 1 107 ? 32.581 11.112 -39.783 1.00 95.50 107 GLU A CA 1
ATOM 888 C C . GLU A 1 107 ? 31.340 11.882 -39.327 1.00 95.50 107 GLU A C 1
ATOM 890 O O . GLU A 1 107 ? 30.832 11.628 -38.235 1.00 95.50 107 GLU A O 1
ATOM 895 N N . LEU A 1 108 ? 30.763 12.710 -40.203 1.00 94.88 108 LEU A N 1
ATOM 896 C CA . LEU A 1 108 ? 29.526 13.442 -39.914 1.00 94.88 108 LEU A CA 1
ATOM 897 C C . LEU A 1 108 ? 28.371 12.503 -39.552 1.00 94.88 108 LEU A C 1
ATOM 899 O O . LEU A 1 108 ? 27.593 12.791 -38.645 1.00 94.88 108 LEU A O 1
ATOM 903 N N . LYS A 1 109 ? 28.257 11.349 -40.221 1.00 95.69 109 LYS A N 1
ATOM 904 C CA . LYS A 1 109 ? 27.238 10.348 -39.881 1.00 95.69 109 LYS A CA 1
ATOM 905 C C . LYS A 1 109 ? 27.429 9.814 -38.457 1.00 95.69 109 LYS A C 1
ATOM 907 O O . LYS A 1 109 ? 26.455 9.736 -37.712 1.00 95.69 109 LYS A O 1
ATOM 912 N N . ARG A 1 110 ? 28.670 9.508 -38.057 1.00 95.25 110 ARG A N 1
ATOM 913 C CA . ARG A 1 110 ? 28.991 9.071 -36.686 1.00 95.25 110 ARG A CA 1
ATOM 914 C C . ARG A 1 110 ? 28.652 10.147 -35.655 1.00 95.25 110 ARG A C 1
ATOM 916 O O . ARG A 1 110 ? 28.067 9.825 -34.623 1.00 95.25 110 ARG A O 1
ATOM 923 N N . GLU A 1 111 ? 28.965 11.409 -35.937 1.00 95.25 111 GLU A N 1
ATOM 924 C CA . GLU A 1 111 ? 28.623 12.531 -35.053 1.00 95.25 111 GLU A CA 1
ATOM 925 C C . GLU A 1 111 ? 27.109 12.702 -34.896 1.00 95.25 111 GLU A C 1
ATOM 927 O O . GLU A 1 111 ? 26.609 12.855 -33.780 1.00 95.25 111 GLU A O 1
ATOM 932 N N . VAL A 1 112 ? 26.357 12.622 -35.997 1.00 95.31 112 VAL A N 1
ATOM 933 C CA . VAL A 1 112 ? 24.890 12.701 -35.974 1.00 95.31 112 VAL A CA 1
ATOM 934 C C . VAL A 1 112 ? 24.292 11.566 -35.144 1.00 95.31 112 VAL A C 1
ATOM 936 O O . VAL A 1 112 ? 23.381 11.804 -34.347 1.00 95.31 112 VAL A O 1
ATOM 939 N N . ASP A 1 113 ? 24.797 10.343 -35.292 1.00 95.69 113 ASP A N 1
ATOM 940 C CA . ASP A 1 113 ? 24.308 9.198 -34.525 1.00 95.69 113 ASP A CA 1
ATOM 941 C C . ASP A 1 113 ? 24.646 9.332 -33.028 1.00 95.69 113 ASP A C 1
ATOM 943 O O . ASP A 1 113 ? 23.782 9.090 -32.178 1.00 95.69 113 ASP A O 1
ATOM 947 N N . ALA A 1 114 ? 25.834 9.842 -32.685 1.00 94.94 114 ALA A N 1
ATOM 948 C CA . ALA A 1 114 ? 26.192 10.177 -31.306 1.00 94.94 114 ALA A CA 1
ATOM 949 C C . ALA A 1 114 ? 25.281 11.274 -30.719 1.00 94.94 114 ALA A C 1
ATOM 951 O O . ALA A 1 114 ? 24.805 11.162 -29.584 1.00 94.94 114 ALA A O 1
ATOM 952 N N . MET A 1 115 ? 24.967 12.313 -31.500 1.00 94.62 115 MET A N 1
ATOM 953 C CA . MET A 1 115 ? 24.035 13.366 -31.088 1.00 94.62 115 MET A CA 1
ATOM 954 C C . MET A 1 115 ? 22.613 12.835 -30.872 1.00 94.62 115 MET A C 1
ATOM 956 O O . MET A 1 115 ? 21.956 13.236 -29.907 1.00 94.62 115 MET A O 1
ATOM 960 N N . LYS A 1 116 ? 22.132 11.905 -31.708 1.00 95.38 116 LYS A N 1
ATOM 961 C CA . LYS A 1 116 ? 20.833 11.240 -31.502 1.00 95.38 116 LYS A CA 1
ATOM 962 C C . LYS A 1 116 ? 20.807 10.459 -30.190 1.00 95.38 116 LYS A C 1
ATOM 964 O O . LYS A 1 116 ? 19.885 10.654 -29.398 1.00 95.38 116 LYS A O 1
ATOM 969 N N . MET A 1 117 ? 21.840 9.660 -29.914 1.00 94.00 117 MET A N 1
ATOM 970 C CA . MET A 1 117 ? 21.950 8.925 -28.649 1.00 94.00 117 MET A CA 1
ATOM 971 C C . MET A 1 117 ? 21.938 9.866 -27.438 1.00 94.00 117 MET A C 1
ATOM 973 O O . MET A 1 117 ? 21.220 9.622 -26.466 1.00 94.00 117 MET A O 1
ATOM 977 N N . ASN A 1 118 ? 22.681 10.974 -27.500 1.00 93.19 118 ASN A N 1
ATOM 978 C CA . ASN A 1 118 ? 22.695 11.973 -26.430 1.00 93.19 118 ASN A CA 1
ATOM 979 C C . ASN A 1 118 ? 21.334 12.656 -26.252 1.00 93.19 118 ASN A C 1
ATOM 981 O O . ASN A 1 118 ? 20.881 12.842 -25.121 1.00 93.19 118 ASN A O 1
ATOM 985 N N . ARG A 1 119 ? 20.636 12.979 -27.347 1.00 94.25 119 ARG A N 1
ATOM 986 C CA . ARG A 1 119 ? 19.279 13.540 -27.297 1.00 94.25 119 ARG A CA 1
ATOM 987 C C . ARG A 1 119 ? 18.305 12.593 -26.600 1.00 94.25 119 ARG A C 1
ATOM 989 O O . ARG A 1 119 ? 17.502 13.047 -25.784 1.00 94.25 119 ARG A O 1
ATOM 996 N N . ASP A 1 120 ? 18.361 11.301 -26.901 1.00 94.19 120 ASP A N 1
ATOM 997 C CA . ASP A 1 120 ? 17.465 10.326 -26.281 1.00 94.19 120 ASP A CA 1
ATOM 998 C C . ASP A 1 120 ? 17.811 10.088 -24.806 1.00 94.19 120 ASP A C 1
ATOM 1000 O O . ASP A 1 120 ? 16.907 10.069 -23.969 1.00 94.19 120 ASP A O 1
ATOM 1004 N N . ARG A 1 121 ? 19.101 10.068 -24.442 1.00 94.62 121 ARG A N 1
ATOM 1005 C CA . ARG A 1 121 ? 19.535 10.089 -23.032 1.00 94.62 121 ARG A CA 1
ATOM 1006 C C . ARG A 1 121 ? 18.986 11.304 -22.280 1.00 94.62 121 ARG A C 1
ATOM 1008 O O . ARG A 1 121 ? 18.441 11.156 -21.188 1.00 94.62 121 ARG A O 1
ATOM 1015 N N . LEU A 1 122 ? 19.059 12.497 -22.872 1.00 93.94 122 LEU A N 1
ATOM 1016 C CA . LEU A 1 122 ? 18.522 13.719 -22.265 1.00 93.94 122 LEU A CA 1
ATOM 1017 C C . LEU A 1 122 ? 16.999 13.675 -22.092 1.00 93.94 122 LEU A C 1
ATOM 1019 O O . LEU A 1 122 ? 16.490 14.164 -21.083 1.00 93.94 122 LEU A O 1
ATOM 1023 N N . LYS A 1 123 ? 16.253 13.063 -23.023 1.00 94.56 123 LYS A N 1
ATOM 1024 C CA . LYS A 1 123 ? 14.805 12.844 -22.846 1.00 94.56 123 LYS A CA 1
ATOM 1025 C C . LYS A 1 123 ? 14.513 11.950 -21.642 1.00 94.56 123 LYS A C 1
ATOM 1027 O O . LYS A 1 123 ? 13.613 12.269 -20.868 1.00 94.56 123 LYS A O 1
ATOM 1032 N N . VAL A 1 124 ? 15.275 10.867 -21.466 1.00 94.25 124 VAL A N 1
ATOM 1033 C CA . VAL A 1 124 ? 15.131 9.971 -20.307 1.00 94.25 124 VAL A CA 1
ATOM 1034 C C . VAL A 1 124 ? 15.414 10.728 -19.010 1.00 94.25 124 VAL A C 1
ATOM 1036 O O . VAL A 1 124 ? 14.588 10.703 -18.100 1.00 94.25 124 VAL A O 1
ATOM 1039 N N . ILE A 1 125 ? 16.515 11.484 -18.948 1.00 92.62 125 ILE A N 1
ATOM 1040 C CA . ILE A 1 125 ? 16.856 12.307 -17.776 1.00 92.62 125 ILE A CA 1
ATOM 1041 C C . ILE A 1 125 ? 15.745 13.323 -17.475 1.00 92.62 125 ILE A C 1
ATOM 1043 O O . ILE A 1 125 ? 15.320 13.452 -16.329 1.00 92.62 125 ILE A O 1
ATOM 1047 N N . LYS A 1 126 ? 15.214 14.004 -18.497 1.00 94.19 126 LYS A N 1
ATOM 1048 C CA . LYS A 1 126 ? 14.103 14.955 -18.345 1.00 94.19 126 LYS A CA 1
ATOM 1049 C C . LYS A 1 126 ? 12.855 14.295 -17.754 1.00 94.19 126 LYS A C 1
ATOM 1051 O O . LYS A 1 126 ? 12.204 14.890 -16.897 1.00 94.19 126 LYS A O 1
ATOM 1056 N N . ASN A 1 127 ? 12.514 13.087 -18.198 1.00 92.50 127 ASN A N 1
ATOM 1057 C CA . ASN A 1 127 ? 11.377 12.342 -17.657 1.00 92.50 127 ASN A CA 1
ATOM 1058 C C . ASN A 1 127 ? 11.625 11.907 -16.206 1.00 92.50 127 ASN A C 1
ATOM 1060 O O . ASN A 1 127 ? 10.746 12.074 -15.364 1.00 92.50 127 ASN A O 1
ATOM 1064 N N . ASN A 1 128 ? 12.836 11.447 -15.887 1.00 92.44 128 ASN A N 1
ATOM 1065 C CA . ASN A 1 128 ? 13.210 11.085 -14.519 1.00 92.44 128 ASN A CA 1
ATOM 1066 C C . ASN A 1 128 ? 13.127 12.285 -13.563 1.00 92.44 128 ASN A C 1
ATOM 1068 O O . ASN A 1 128 ? 12.578 12.155 -12.472 1.00 92.44 128 ASN A O 1
ATOM 1072 N N . LEU A 1 129 ? 13.582 13.469 -13.990 1.00 91.69 129 LEU A N 1
ATOM 1073 C CA . LEU A 1 129 ? 13.465 14.704 -13.204 1.00 91.69 129 LEU A CA 1
ATOM 1074 C C . LEU A 1 129 ? 12.003 15.097 -12.949 1.00 91.69 129 LEU A C 1
ATOM 1076 O O . LEU A 1 129 ? 11.657 15.498 -11.839 1.00 91.69 129 LEU A O 1
ATOM 1080 N N . LYS A 1 130 ? 11.120 14.948 -13.946 1.00 92.25 130 LYS A N 1
ATOM 1081 C CA . LYS A 1 130 ? 9.677 15.174 -13.754 1.00 92.25 130 LYS A CA 1
ATOM 1082 C C . LYS A 1 130 ? 9.090 14.226 -12.708 1.00 92.25 130 LYS A C 1
ATOM 1084 O O . LYS A 1 130 ? 8.357 14.676 -11.830 1.00 92.25 130 LYS A O 1
ATOM 1089 N N . ASN A 1 131 ? 9.443 12.943 -12.773 1.00 92.31 131 ASN A N 1
ATOM 1090 C CA . ASN A 1 131 ? 8.986 11.949 -11.803 1.00 92.31 131 ASN A CA 1
ATOM 1091 C C . ASN A 1 131 ? 9.498 12.271 -10.394 1.00 92.31 131 ASN A C 1
ATOM 1093 O O . ASN A 1 131 ? 8.730 12.225 -9.438 1.00 92.31 131 ASN A O 1
ATOM 1097 N N . GLN A 1 132 ? 10.765 12.669 -10.264 1.00 93.00 132 GLN A N 1
ATOM 1098 C CA . GLN A 1 132 ? 11.347 13.064 -8.982 1.00 93.00 132 GLN A CA 1
ATOM 1099 C C . GLN A 1 132 ? 10.630 14.276 -8.371 1.00 93.00 132 GLN A C 1
ATOM 1101 O O . GLN A 1 132 ? 10.346 14.276 -7.173 1.00 93.00 132 GLN A O 1
ATOM 1106 N N . ASN A 1 133 ? 10.286 15.280 -9.182 1.00 91.81 133 ASN A N 1
ATOM 1107 C CA . ASN A 1 133 ? 9.509 16.431 -8.717 1.00 91.81 133 ASN A CA 1
ATOM 1108 C C . ASN A 1 133 ? 8.107 16.018 -8.248 1.00 91.81 133 ASN A C 1
ATOM 1110 O O . ASN A 1 133 ? 7.678 16.449 -7.182 1.00 91.81 133 ASN A O 1
ATOM 1114 N N . SER A 1 134 ? 7.434 15.123 -8.979 1.00 93.38 134 SER A N 1
ATOM 1115 C CA . SER A 1 134 ? 6.131 14.588 -8.566 1.00 93.38 134 SER A CA 1
ATOM 1116 C C . SER A 1 134 ? 6.212 13.825 -7.238 1.00 93.38 134 SER A C 1
ATOM 1118 O O . SER A 1 134 ? 5.390 14.043 -6.349 1.00 93.38 134 SER A O 1
ATOM 1120 N N . ILE A 1 135 ? 7.239 12.989 -7.054 1.00 92.12 135 ILE A N 1
ATOM 1121 C CA . ILE A 1 135 ? 7.481 12.277 -5.790 1.00 92.12 135 ILE A CA 1
ATOM 1122 C C . ILE A 1 135 ? 7.729 13.274 -4.651 1.00 92.12 135 ILE A C 1
ATOM 1124 O O . ILE A 1 135 ? 7.198 13.103 -3.555 1.00 92.12 135 ILE A O 1
ATOM 1128 N N . LYS A 1 136 ? 8.496 14.341 -4.901 1.00 94.50 136 LYS A N 1
ATOM 1129 C CA . LYS A 1 136 ? 8.759 15.388 -3.906 1.00 94.50 136 LYS A CA 1
ATOM 1130 C C . LYS A 1 136 ? 7.474 16.102 -3.478 1.00 94.50 136 LYS A C 1
ATOM 1132 O O . LYS A 1 136 ? 7.267 16.301 -2.285 1.00 94.50 136 LYS A O 1
ATOM 1137 N N . GLU A 1 137 ? 6.591 16.434 -4.418 1.00 93.81 137 GLU A N 1
ATOM 1138 C CA . GLU A 1 137 ? 5.277 17.017 -4.112 1.00 93.81 137 GLU A CA 1
ATOM 1139 C C . GLU A 1 137 ? 4.397 16.068 -3.287 1.00 93.81 137 GLU A C 1
ATOM 1141 O O . GLU A 1 137 ? 3.757 16.495 -2.324 1.00 93.81 137 GLU A O 1
ATOM 1146 N N . GLN A 1 138 ? 4.373 14.776 -3.630 1.00 93.38 138 GLN A N 1
ATOM 1147 C CA . GLN A 1 138 ? 3.637 13.767 -2.861 1.00 93.38 138 GLN A CA 1
ATOM 1148 C C . GLN A 1 138 ? 4.183 13.629 -1.435 1.00 93.38 138 GLN A C 1
ATOM 1150 O O . GLN A 1 138 ? 3.408 13.538 -0.484 1.00 93.38 138 GLN A O 1
ATOM 1155 N N . LEU A 1 139 ? 5.506 13.663 -1.277 1.00 94.12 139 LEU A N 1
ATOM 1156 C CA . LEU A 1 139 ? 6.170 13.575 0.018 1.00 94.12 139 LEU A CA 1
ATOM 1157 C C . LEU A 1 139 ? 5.860 14.786 0.908 1.00 94.12 139 LEU A C 1
ATOM 1159 O O . LEU A 1 139 ? 5.585 14.607 2.093 1.00 94.12 139 LEU A O 1
ATOM 1163 N N . GLU A 1 140 ? 5.839 16.001 0.359 1.00 94.56 140 GLU A N 1
ATOM 1164 C CA . GLU A 1 140 ? 5.447 17.191 1.127 1.00 94.56 140 GLU A CA 1
ATOM 1165 C C . GLU A 1 140 ? 3.969 17.146 1.544 1.00 94.56 140 GLU A C 1
ATOM 1167 O O . GLU A 1 140 ? 3.652 17.409 2.705 1.00 94.56 140 GLU A O 1
ATOM 1172 N N . LYS A 1 141 ? 3.062 16.696 0.664 1.00 94.31 141 LYS A N 1
ATOM 1173 C CA . LYS A 1 141 ? 1.652 16.463 1.037 1.00 94.31 141 LYS A CA 1
ATOM 1174 C C . LYS A 1 141 ? 1.521 15.440 2.169 1.00 94.31 141 LYS A C 1
ATOM 1176 O O . LYS A 1 141 ? 0.767 15.661 3.115 1.00 94.31 141 LYS A O 1
ATOM 1181 N N . ALA A 1 142 ? 2.274 14.342 2.098 1.00 91.94 142 ALA A N 1
ATOM 1182 C CA . ALA A 1 142 ? 2.273 13.312 3.132 1.00 91.94 142 ALA A CA 1
ATOM 1183 C C . ALA A 1 142 ? 2.805 13.837 4.475 1.00 91.94 142 ALA A C 1
ATOM 1185 O O . ALA A 1 142 ? 2.233 13.521 5.516 1.00 91.94 142 ALA A O 1
ATOM 1186 N N . LYS A 1 143 ? 3.853 14.674 4.470 1.00 93.75 143 LYS A N 1
ATOM 1187 C CA . LYS A 1 143 ? 4.374 15.317 5.687 1.00 93.75 143 LYS A CA 1
ATOM 1188 C C . LYS A 1 143 ? 3.339 16.215 6.356 1.00 93.75 143 LYS A C 1
ATOM 1190 O O . LYS A 1 143 ? 3.171 16.117 7.569 1.00 93.75 143 LYS A O 1
ATOM 1195 N N . VAL A 1 144 ? 2.643 17.053 5.583 1.00 95.44 144 VAL A N 1
ATOM 1196 C CA . VAL A 1 144 ? 1.588 17.937 6.111 1.00 95.44 144 VAL A CA 1
ATOM 1197 C C . VAL A 1 144 ? 0.469 17.109 6.744 1.00 95.44 144 VAL A C 1
ATOM 1199 O O . VAL A 1 144 ? 0.151 17.312 7.914 1.00 95.44 144 VAL A O 1
ATOM 1202 N N . ALA A 1 145 ? -0.043 16.105 6.026 1.00 93.06 145 ALA A N 1
ATOM 1203 C CA . ALA A 1 145 ? -1.083 15.218 6.544 1.00 93.06 145 ALA A CA 1
ATOM 1204 C C . ALA A 1 145 ? -0.634 14.461 7.808 1.00 93.06 145 ALA A C 1
ATOM 1206 O O . ALA A 1 145 ? -1.413 14.269 8.742 1.00 93.06 145 ALA A O 1
ATOM 1207 N N . ASN A 1 146 ? 0.631 14.034 7.867 1.00 94.31 146 ASN A N 1
ATOM 1208 C CA . ASN A 1 146 ? 1.163 13.349 9.041 1.00 94.31 146 ASN A CA 1
ATOM 1209 C C . ASN A 1 146 ? 1.295 14.296 10.244 1.00 94.31 146 ASN A C 1
ATOM 1211 O O . ASN A 1 146 ? 0.949 13.922 11.361 1.00 94.31 146 ASN A O 1
ATOM 1215 N N . ALA A 1 147 ? 1.726 15.540 10.024 1.00 95.12 147 ALA A N 1
ATOM 1216 C CA . ALA A 1 147 ? 1.788 16.553 11.075 1.00 95.12 147 ALA A CA 1
ATOM 1217 C C . ALA A 1 147 ? 0.395 16.870 11.651 1.00 95.12 147 ALA A C 1
ATOM 1219 O O . ALA A 1 147 ? 0.250 17.008 12.865 1.00 95.12 147 ALA A O 1
ATOM 1220 N N . GLU A 1 148 ? -0.638 16.939 10.807 1.00 95.44 148 GLU A N 1
ATOM 1221 C CA . GLU A 1 148 ? -2.032 17.098 11.247 1.00 95.44 148 GLU A CA 1
ATOM 1222 C C . GLU A 1 148 ? -2.513 15.907 12.081 1.00 95.44 148 GLU A C 1
ATOM 1224 O O . GLU A 1 148 ? -3.099 16.096 13.149 1.00 95.44 148 GLU A O 1
ATOM 1229 N N . LYS A 1 149 ? -2.208 14.677 11.649 1.00 93.75 149 LYS A N 1
ATOM 1230 C CA . LYS A 1 149 ? -2.535 13.469 12.419 1.00 93.75 149 LYS A CA 1
ATOM 1231 C C . LYS A 1 149 ? -1.837 13.440 13.772 1.00 93.75 149 LYS A C 1
ATOM 1233 O O . LYS A 1 149 ? -2.487 13.137 14.765 1.00 93.75 149 LYS A O 1
ATOM 1238 N N . ILE A 1 150 ? -0.555 13.798 13.834 1.00 95.06 150 ILE A N 1
ATOM 1239 C CA . ILE A 1 150 ? 0.187 13.883 15.100 1.00 95.06 150 ILE A CA 1
ATOM 1240 C C . ILE A 1 150 ? -0.461 14.913 16.031 1.00 95.06 150 ILE A C 1
ATOM 1242 O O . ILE A 1 150 ? -0.684 14.617 17.200 1.00 95.06 150 ILE A O 1
ATOM 1246 N N . LYS A 1 151 ? -0.844 16.093 15.522 1.00 94.88 151 LYS A N 1
ATOM 1247 C CA . LYS A 1 151 ? -1.581 17.088 16.321 1.00 94.88 151 LYS A CA 1
ATOM 1248 C C . LYS A 1 151 ? -2.903 16.531 16.856 1.00 94.88 151 LYS A C 1
ATOM 1250 O O . LYS A 1 151 ? -3.219 16.751 18.020 1.00 94.88 151 LYS A O 1
ATOM 1255 N N . SER A 1 152 ? -3.656 15.802 16.031 1.00 94.25 152 SER A N 1
ATOM 1256 C CA . SER A 1 152 ? -4.912 15.167 16.445 1.00 94.25 152 SER A CA 1
ATOM 1257 C C . SER A 1 152 ? -4.697 14.089 17.511 1.00 94.25 152 SER A C 1
ATOM 1259 O O . SER A 1 152 ? -5.437 14.054 18.492 1.00 94.25 152 SER A O 1
ATOM 1261 N N . ILE A 1 153 ? -3.662 13.257 17.364 1.00 92.06 153 ILE A N 1
ATOM 1262 C CA . ILE A 1 153 ? -3.278 12.253 18.365 1.00 92.06 153 ILE A CA 1
ATOM 1263 C C . ILE A 1 153 ? -2.921 12.934 19.682 1.00 92.06 153 ILE A C 1
ATOM 1265 O O . ILE A 1 153 ? -3.483 12.569 20.708 1.00 92.06 153 ILE A O 1
ATOM 1269 N N . ASN A 1 154 ? -2.067 13.957 19.652 1.00 92.38 154 ASN A N 1
ATOM 1270 C CA . ASN A 1 154 ? -1.669 14.686 20.854 1.00 92.38 154 ASN A CA 1
ATOM 1271 C C . ASN A 1 154 ? -2.873 15.358 21.531 1.00 92.38 154 ASN A C 1
ATOM 1273 O O . ASN A 1 154 ? -2.971 15.356 22.752 1.00 92.38 154 ASN A O 1
ATOM 1277 N N . PHE A 1 155 ? -3.820 15.896 20.755 1.00 89.75 155 PHE A N 1
ATOM 1278 C CA . PHE A 1 155 ? -5.066 16.445 21.295 1.00 89.75 155 PHE A CA 1
ATOM 1279 C C . PHE A 1 155 ? -5.927 15.369 21.973 1.00 89.75 155 PHE A C 1
ATOM 1281 O O . PHE A 1 155 ? -6.443 15.590 23.066 1.00 89.75 155 PHE A O 1
ATOM 1288 N N . MET A 1 156 ? -6.071 14.193 21.355 1.00 86.31 156 MET A N 1
ATOM 1289 C CA . MET A 1 156 ? -6.797 13.071 21.960 1.00 86.31 156 MET A CA 1
ATOM 1290 C C . MET A 1 156 ? -6.094 12.534 23.208 1.00 86.31 156 MET A C 1
ATOM 1292 O O . MET A 1 156 ? -6.770 12.233 24.185 1.00 86.31 156 MET A O 1
ATOM 1296 N N . GLN A 1 157 ? -4.763 12.451 23.199 1.00 85.94 157 GLN A N 1
ATOM 1297 C CA . GLN A 1 157 ? -3.969 12.072 24.368 1.00 85.94 157 GLN A CA 1
ATOM 1298 C C . GLN A 1 157 ? -4.164 13.069 25.505 1.00 85.94 157 GLN A C 1
ATOM 1300 O O . GLN A 1 157 ? -4.543 12.651 26.588 1.00 85.94 157 GLN A O 1
ATOM 1305 N N . ALA A 1 158 ? -4.046 14.372 25.244 1.00 85.06 158 ALA A N 1
ATOM 1306 C CA . ALA A 1 158 ? -4.301 15.400 26.252 1.00 85.06 158 ALA A CA 1
ATOM 1307 C C . ALA A 1 158 ? -5.738 15.342 26.801 1.00 85.06 158 ALA A C 1
ATOM 1309 O O . ALA A 1 158 ? -5.962 15.606 27.977 1.00 85.06 158 ALA A O 1
ATOM 1310 N N . LYS A 1 159 ? -6.721 14.967 25.971 1.00 80.56 159 LYS A N 1
ATOM 1311 C CA . LYS A 1 159 ? -8.107 14.764 26.413 1.00 80.56 159 LYS A CA 1
ATOM 1312 C C . LYS A 1 159 ? -8.275 13.510 27.281 1.00 80.56 159 LYS A C 1
ATOM 1314 O O . LYS A 1 159 ? -9.078 13.530 28.203 1.00 80.56 159 LYS A O 1
ATOM 1319 N N . LEU A 1 160 ? -7.546 12.434 26.986 1.00 74.44 160 LEU A N 1
ATOM 1320 C CA . LEU A 1 160 ? -7.555 11.191 27.770 1.00 74.44 160 LEU A CA 1
ATOM 1321 C C . LEU A 1 160 ? -6.772 11.312 29.082 1.00 74.44 160 LEU A C 1
ATOM 1323 O O . LEU A 1 160 ? -7.163 10.714 30.078 1.00 74.44 160 LEU A O 1
ATOM 1327 N N . GLU A 1 161 ? -5.675 12.067 29.070 1.00 73.94 161 GLU A N 1
ATOM 1328 C CA . GLU A 1 161 ? -4.904 12.452 30.258 1.00 73.94 161 GLU A CA 1
ATOM 1329 C C . GLU A 1 161 ? -5.630 13.518 31.090 1.00 73.94 161 GLU A C 1
ATOM 1331 O O . GLU A 1 161 ? -5.305 13.717 32.259 1.00 73.94 161 GLU A O 1
ATOM 1336 N N . GLY A 1 162 ? -6.626 14.188 30.503 1.00 70.06 162 GLY A N 1
ATOM 1337 C CA . GLY A 1 162 ? -7.560 15.042 31.219 1.00 70.06 162 GLY A CA 1
ATOM 1338 C C . GLY A 1 162 ? -8.250 14.268 32.340 1.00 70.06 162 GLY A C 1
ATOM 1339 O O . GLY A 1 162 ? -8.677 13.126 32.158 1.00 70.06 162 GLY A O 1
ATOM 1340 N N . ASN A 1 163 ? -8.355 14.915 33.503 1.00 67.69 163 ASN A N 1
ATOM 1341 C CA . ASN A 1 163 ? -8.863 14.353 34.757 1.00 67.69 163 ASN A CA 1
ATOM 1342 C C . ASN A 1 163 ? -10.223 13.649 34.644 1.00 67.69 163 ASN A C 1
ATOM 1344 O O . ASN A 1 163 ? -10.540 12.864 35.527 1.00 67.69 163 ASN A O 1
ATOM 1348 N N . ASP A 1 164 ? -10.995 13.864 33.579 1.00 72.38 164 ASP A N 1
ATOM 1349 C CA . ASP A 1 164 ? -12.301 13.255 33.325 1.00 72.38 164 ASP A CA 1
ATOM 1350 C C . ASP A 1 164 ? -12.310 11.732 33.544 1.00 72.38 164 ASP A C 1
ATOM 1352 O O . ASP A 1 164 ? -13.214 11.206 34.190 1.00 72.38 164 ASP A O 1
ATOM 1356 N N . LEU A 1 165 ? -11.299 10.997 33.060 1.00 77.69 165 LEU A N 1
ATOM 1357 C CA . LEU A 1 165 ? -11.257 9.541 33.257 1.00 77.69 165 LEU A CA 1
ATOM 1358 C C . LEU A 1 165 ? -11.009 9.181 34.729 1.00 77.69 165 LEU A C 1
ATOM 1360 O O . LEU A 1 165 ? -11.606 8.246 35.263 1.00 77.69 165 LEU A O 1
ATOM 1364 N N . GLN A 1 166 ? -10.128 9.928 35.392 1.00 80.38 166 GLN A N 1
ATOM 1365 C CA . GLN A 1 166 ? -9.794 9.708 36.794 1.00 80.38 166 GLN A CA 1
ATOM 1366 C C . GLN A 1 166 ? -10.952 10.115 37.717 1.00 80.38 166 GLN A C 1
ATOM 1368 O O . GLN A 1 166 ? -11.224 9.418 38.693 1.00 80.38 166 GLN A O 1
ATOM 1373 N N . GLU A 1 167 ? -11.671 11.186 37.387 1.00 83.75 167 GLU A N 1
ATOM 1374 C CA . GLU A 1 167 ? -12.885 11.641 38.063 1.00 83.75 167 GLU A CA 1
ATOM 1375 C C . GLU A 1 167 ? -14.020 10.626 37.901 1.00 83.75 167 GLU A C 1
ATOM 1377 O O . GLU A 1 167 ? -14.632 10.251 38.901 1.00 83.75 167 GLU A O 1
ATOM 1382 N N . LEU A 1 168 ? -14.234 10.087 36.695 1.00 86.00 168 LEU A N 1
ATOM 1383 C CA . LEU A 1 168 ? -15.223 9.030 36.454 1.00 86.00 168 LEU A CA 1
ATOM 1384 C C . LEU A 1 168 ? -14.896 7.743 37.223 1.00 86.00 168 LEU A C 1
ATOM 1386 O O . LEU A 1 168 ? -15.791 7.142 37.817 1.00 86.00 168 LEU A O 1
ATOM 1390 N N . LEU A 1 169 ? -13.623 7.337 37.281 1.00 85.69 169 LEU A N 1
ATOM 1391 C CA . LEU A 1 169 ? -13.188 6.187 38.086 1.00 85.69 169 LEU A CA 1
ATOM 1392 C C . LEU A 1 169 ? -13.404 6.428 39.592 1.00 85.69 169 LEU A C 1
ATOM 1394 O O . LEU A 1 169 ? -13.846 5.539 40.328 1.00 85.69 169 LEU A O 1
ATOM 1398 N N . GLN A 1 170 ? -13.126 7.641 40.072 1.00 89.00 170 GLN A N 1
ATOM 1399 C CA . GLN A 1 170 ? -13.409 8.025 41.457 1.00 89.00 170 GLN A CA 1
ATOM 1400 C C . GLN A 1 170 ? -14.915 8.083 41.755 1.00 89.00 170 GLN A C 1
ATOM 1402 O O . GLN A 1 170 ? -15.342 7.745 42.859 1.00 89.00 170 GLN A O 1
ATOM 1407 N N . GLU A 1 171 ? -15.741 8.501 40.801 1.00 92.62 171 GLU A N 1
ATOM 1408 C CA . GLU A 1 171 ? -17.193 8.508 40.962 1.00 92.62 171 GLU A CA 1
ATOM 1409 C C . GLU A 1 171 ? -17.760 7.083 40.968 1.00 92.62 171 GLU A C 1
ATOM 1411 O O . GLU A 1 171 ? -18.568 6.742 41.837 1.00 92.62 171 GLU A O 1
ATOM 1416 N N . GLU A 1 172 ? -17.276 6.214 40.077 1.00 92.69 172 GLU A N 1
ATOM 1417 C CA . GLU A 1 172 ? -17.673 4.808 40.024 1.00 92.69 172 GLU A CA 1
ATOM 1418 C C . GLU A 1 172 ? -17.392 4.101 41.356 1.00 92.69 172 GLU A C 1
ATOM 1420 O O . GLU A 1 172 ? -18.275 3.445 41.917 1.00 92.69 172 GLU A O 1
ATOM 1425 N N . THR A 1 173 ? -16.190 4.275 41.908 1.00 93.75 173 THR A N 1
ATOM 1426 C CA . THR A 1 173 ? -15.819 3.684 43.205 1.00 93.75 173 THR A CA 1
ATOM 1427 C C . THR A 1 173 ? -16.724 4.171 44.341 1.00 93.75 173 THR A C 1
ATOM 1429 O O . THR A 1 173 ? -17.265 3.344 45.084 1.00 93.75 173 THR A O 1
ATOM 1432 N N . LYS A 1 174 ? -17.009 5.481 44.424 1.00 95.62 174 LYS A N 1
ATOM 1433 C CA . LYS A 1 174 ? -17.961 6.041 45.407 1.00 95.62 174 LYS A CA 1
ATOM 1434 C C . LYS A 1 174 ? -19.364 5.445 45.258 1.00 95.62 174 LYS A C 1
ATOM 1436 O O . LYS A 1 174 ? -20.017 5.117 46.256 1.00 95.62 174 LYS A O 1
ATOM 1441 N N . LEU A 1 175 ? -19.849 5.281 44.026 1.00 95.38 175 LEU A N 1
ATOM 1442 C CA . LEU A 1 175 ? -21.156 4.679 43.753 1.00 95.38 175 LEU A CA 1
ATOM 1443 C C . LEU A 1 175 ? -21.196 3.196 44.144 1.00 95.38 175 LEU A C 1
ATOM 1445 O O . LEU A 1 175 ? -22.181 2.744 44.738 1.00 95.38 175 LEU A O 1
ATOM 1449 N N . GLN A 1 176 ? -20.128 2.439 43.878 1.00 94.12 176 GLN A N 1
ATOM 1450 C CA . GLN A 1 176 ? -20.020 1.036 44.280 1.00 94.12 176 GLN A CA 1
ATOM 1451 C C . GLN A 1 176 ? -20.026 0.870 45.808 1.00 94.12 176 GLN A C 1
ATOM 1453 O O . GLN A 1 176 ? -20.715 -0.014 46.330 1.00 94.12 176 GLN A O 1
ATOM 1458 N N . GLU A 1 177 ? -19.322 1.730 46.544 1.00 95.38 177 GLU A N 1
ATOM 1459 C CA . GLU A 1 177 ? -19.341 1.736 48.012 1.00 95.38 177 GLU A CA 1
ATOM 1460 C C . GLU A 1 177 ? -20.729 2.076 48.565 1.00 95.38 177 GLU A C 1
ATOM 1462 O O . GLU A 1 177 ? -21.247 1.376 49.445 1.00 95.38 177 GLU A O 1
ATOM 1467 N N . LYS A 1 178 ? -21.390 3.091 47.994 1.00 95.12 178 LYS A N 1
ATOM 1468 C CA . LYS A 1 178 ? -22.762 3.468 48.361 1.00 95.12 178 LYS A CA 1
ATOM 1469 C C . LYS A 1 178 ? -23.756 2.337 48.089 1.00 95.12 178 LYS A C 1
ATOM 1471 O O . LYS A 1 178 ? -24.629 2.068 48.913 1.00 95.12 178 LYS A O 1
ATOM 1476 N N . LYS A 1 179 ? -23.604 1.617 46.975 1.00 94.69 179 LYS A N 1
ATOM 1477 C CA . LYS A 1 179 ? -24.408 0.425 46.669 1.00 94.69 179 LYS A CA 1
ATOM 1478 C C . LYS A 1 179 ? -24.212 -0.663 47.727 1.00 94.69 179 LYS A C 1
ATOM 1480 O O . LYS A 1 179 ? -25.198 -1.200 48.232 1.00 94.69 179 LYS A O 1
ATOM 1485 N N . LYS A 1 180 ? -22.963 -0.977 48.093 1.00 94.69 180 LYS A N 1
ATOM 1486 C CA . LYS A 1 180 ? -22.657 -1.979 49.131 1.00 94.69 180 LYS A CA 1
ATOM 1487 C C . LYS A 1 180 ? -23.276 -1.604 50.481 1.00 94.69 180 LYS A C 1
ATOM 1489 O O . LYS A 1 180 ? -23.881 -2.461 51.125 1.00 94.69 180 LYS A O 1
ATOM 1494 N N . SER A 1 181 ? -23.179 -0.339 50.895 1.00 95.19 181 SER A N 1
ATOM 1495 C CA . SER A 1 181 ? -23.735 0.111 52.178 1.00 95.19 181 SER A CA 1
ATOM 1496 C C . SER A 1 181 ? -25.266 0.032 52.215 1.00 95.19 181 SER A C 1
ATOM 1498 O O . SER A 1 181 ? -25.833 -0.451 53.202 1.00 95.19 181 SER A O 1
ATOM 1500 N N . LEU A 1 182 ? -25.939 0.419 51.125 1.00 93.31 182 LEU A N 1
ATOM 1501 C CA . LEU A 1 182 ? -27.394 0.318 50.989 1.00 93.31 182 LEU A CA 1
ATOM 1502 C C . LEU A 1 182 ? -27.873 -1.136 51.019 1.00 93.31 182 LEU A C 1
ATOM 1504 O O . LEU A 1 182 ? -28.803 -1.443 51.762 1.00 93.31 182 LEU A O 1
ATOM 1508 N N . ILE A 1 183 ? -27.211 -2.043 50.293 1.00 92.00 183 ILE A N 1
ATOM 1509 C CA . ILE A 1 183 ? -27.537 -3.479 50.316 1.00 92.00 183 ILE A CA 1
ATOM 1510 C C . ILE A 1 183 ? -27.443 -4.031 51.744 1.00 92.00 183 ILE A C 1
ATOM 1512 O O . ILE A 1 183 ? -28.359 -4.710 52.209 1.00 92.00 183 ILE A O 1
ATOM 1516 N N . SER A 1 184 ? -26.371 -3.708 52.471 1.00 89.69 184 SER A N 1
ATOM 1517 C CA . SER A 1 184 ? -26.202 -4.133 53.866 1.00 89.69 184 SER A CA 1
ATOM 1518 C C . SER A 1 184 ? -27.272 -3.551 54.795 1.00 89.69 184 SER A C 1
ATOM 1520 O O . SER A 1 184 ? -27.710 -4.214 55.735 1.00 89.69 184 SER A O 1
ATOM 1522 N N . ARG A 1 185 ? -27.728 -2.316 54.547 1.00 91.50 185 ARG A N 1
ATOM 1523 C CA . ARG A 1 185 ? -28.824 -1.700 55.308 1.00 91.50 185 ARG A CA 1
ATOM 1524 C C . ARG A 1 185 ? -30.159 -2.390 55.039 1.00 91.50 185 ARG A C 1
ATOM 1526 O O . ARG A 1 185 ? -30.846 -2.717 55.999 1.00 91.50 185 ARG A O 1
ATOM 1533 N N . VAL A 1 186 ? -30.488 -2.666 53.776 1.00 88.12 186 VAL A N 1
ATOM 1534 C CA . VAL A 1 186 ? -31.709 -3.399 53.404 1.00 88.12 186 VAL A CA 1
ATOM 1535 C C . VAL A 1 186 ? -31.724 -4.780 54.050 1.00 88.12 186 VAL A C 1
ATOM 1537 O O . VAL A 1 186 ? -32.696 -5.102 54.720 1.00 88.12 186 VAL A O 1
ATOM 1540 N N . LYS A 1 187 ? -30.625 -5.543 53.961 1.00 84.44 187 LYS A N 1
ATOM 1541 C CA . LYS A 1 187 ? -30.517 -6.860 54.613 1.00 84.44 187 LYS A CA 1
ATOM 1542 C C . LYS A 1 187 ? -30.833 -6.801 56.109 1.00 84.44 187 LYS A C 1
ATOM 1544 O O . LYS A 1 187 ? -31.613 -7.613 56.591 1.00 84.44 187 LYS A O 1
ATOM 1549 N N . ARG A 1 188 ? -30.269 -5.824 56.832 1.00 80.19 188 ARG A N 1
ATOM 1550 C CA . ARG A 1 188 ? -30.548 -5.632 58.266 1.00 80.19 188 ARG A CA 1
ATOM 1551 C C . ARG A 1 188 ? -32.018 -5.317 58.532 1.00 80.19 188 ARG A C 1
ATOM 1553 O O . ARG A 1 188 ? -32.600 -5.911 59.426 1.00 80.19 188 ARG A O 1
ATOM 1560 N N . MET A 1 189 ? -32.626 -4.428 57.745 1.00 77.00 189 MET A N 1
ATOM 1561 C CA . MET A 1 189 ? -34.046 -4.093 57.909 1.00 77.00 189 MET A CA 1
ATOM 1562 C C . MET A 1 189 ? -34.957 -5.289 57.621 1.00 77.00 189 MET A C 1
ATOM 1564 O O . MET A 1 189 ? -35.926 -5.486 58.341 1.00 77.00 189 MET A O 1
ATOM 1568 N N . THR A 1 190 ? -34.644 -6.106 56.610 1.00 76.88 190 THR A N 1
ATOM 1569 C CA . THR A 1 190 ? -35.418 -7.319 56.312 1.00 76.88 190 THR A CA 1
ATOM 1570 C C . THR A 1 190 ? -35.373 -8.310 57.473 1.00 76.88 190 THR A C 1
ATOM 1572 O O . THR A 1 190 ? -36.421 -8.835 57.832 1.00 76.88 190 THR A O 1
ATOM 1575 N N . ILE A 1 191 ? -34.200 -8.520 58.085 1.00 74.50 191 ILE A N 1
ATOM 1576 C CA . ILE A 1 191 ? -34.040 -9.419 59.242 1.00 74.50 191 ILE A CA 1
ATOM 1577 C C 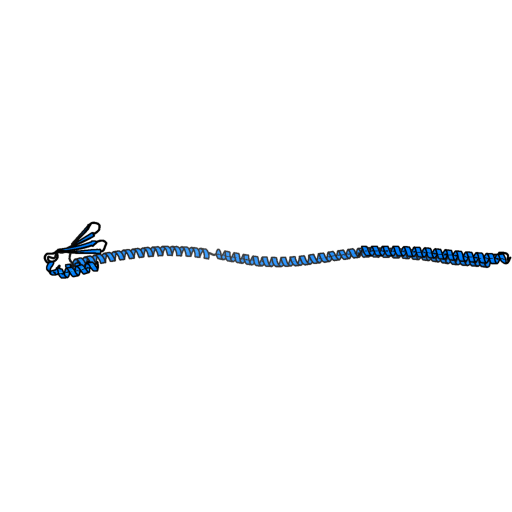. ILE A 1 191 ? -34.877 -8.932 60.429 1.00 74.50 191 ILE A C 1
ATOM 1579 O O . ILE A 1 191 ? -35.688 -9.693 60.950 1.00 74.50 191 ILE A O 1
ATOM 1583 N N . VAL A 1 192 ? -34.765 -7.647 60.783 1.00 73.56 192 VAL A N 1
ATOM 1584 C CA . VAL A 1 192 ? -35.548 -7.050 61.880 1.00 73.56 192 VAL A CA 1
ATOM 1585 C C . VAL A 1 192 ? -37.050 -7.210 61.634 1.00 73.56 192 VAL A C 1
ATOM 1587 O O . VAL A 1 192 ? -37.800 -7.561 62.537 1.00 73.56 192 VAL A O 1
ATOM 1590 N N . ASN A 1 193 ? -37.502 -7.016 60.393 1.00 69.62 193 ASN A N 1
ATOM 1591 C CA . ASN A 1 193 ? -38.918 -7.166 60.066 1.00 69.62 193 ASN A CA 1
ATOM 1592 C C . ASN A 1 193 ? -39.385 -8.628 60.173 1.00 69.62 193 ASN A C 1
ATOM 1594 O O . ASN A 1 193 ? -40.505 -8.889 60.600 1.00 69.62 193 ASN A O 1
ATOM 1598 N N . THR A 1 194 ? -38.537 -9.594 59.802 1.00 71.31 194 THR A N 1
ATOM 1599 C CA . THR A 1 194 ? -38.857 -11.019 59.972 1.00 71.31 194 THR A CA 1
ATOM 1600 C C . THR A 1 194 ? -38.875 -11.455 61.434 1.00 71.31 194 THR A C 1
ATOM 1602 O O . THR A 1 194 ? -39.726 -12.263 61.792 1.00 71.31 194 THR A O 1
ATOM 1605 N N . GLU A 1 195 ? -37.990 -10.915 62.273 1.00 71.50 195 GLU A N 1
ATOM 1606 C CA . GLU A 1 195 ? -37.970 -11.182 63.717 1.00 71.50 195 GLU A CA 1
ATOM 1607 C C . GLU A 1 195 ? -39.238 -10.638 64.386 1.00 71.50 195 GLU A C 1
ATOM 1609 O O . GLU A 1 195 ? -39.942 -11.398 65.048 1.00 71.50 195 GLU A O 1
ATOM 1614 N N . ASN A 1 196 ? -39.611 -9.387 64.094 1.00 73.19 196 ASN A N 1
ATOM 1615 C CA . ASN A 1 196 ? -40.853 -8.786 64.593 1.00 73.19 196 ASN A CA 1
ATOM 1616 C C . ASN A 1 196 ? -42.092 -9.599 64.182 1.00 73.19 196 ASN A C 1
ATOM 1618 O O . ASN A 1 196 ? -42.955 -9.888 65.006 1.00 73.19 196 ASN A O 1
ATOM 1622 N N . ASN A 1 197 ? -42.161 -10.037 62.920 1.00 75.19 197 ASN A N 1
ATOM 1623 C CA . ASN A 1 197 ? -43.271 -10.869 62.450 1.00 75.19 197 ASN A CA 1
ATOM 1624 C C . ASN A 1 197 ? -43.339 -12.221 63.184 1.00 75.19 197 ASN A C 1
ATOM 1626 O O . ASN A 1 197 ? -44.432 -12.729 63.431 1.00 75.19 197 ASN A O 1
ATOM 1630 N N . MET A 1 198 ? -42.195 -12.830 63.520 1.00 74.38 198 MET A N 1
ATOM 1631 C CA . MET A 1 198 ? -42.168 -14.076 64.297 1.00 74.38 198 MET A CA 1
ATOM 1632 C C . MET A 1 198 ? -42.629 -13.861 65.741 1.00 74.38 198 MET A C 1
ATOM 1634 O O . MET A 1 198 ? -43.383 -14.688 66.260 1.00 74.38 198 MET A O 1
ATOM 1638 N N . GLU A 1 199 ? -42.225 -12.756 66.372 1.00 77.06 199 GLU A N 1
ATOM 1639 C CA . GLU A 1 199 ? -42.706 -12.380 67.705 1.00 77.06 199 GLU A CA 1
ATOM 1640 C C . GLU A 1 199 ? -44.226 -12.184 67.712 1.00 77.06 199 GLU A C 1
ATOM 1642 O O . GLU A 1 199 ? -44.915 -12.764 68.556 1.00 77.06 199 GLU A O 1
ATOM 1647 N N . ASP A 1 200 ? -44.770 -11.465 66.728 1.00 77.50 200 ASP A N 1
ATOM 1648 C CA . ASP A 1 200 ? -46.213 -11.255 66.593 1.00 77.50 200 ASP A CA 1
ATOM 1649 C C . ASP A 1 200 ? -46.969 -12.581 66.438 1.00 77.50 200 ASP A C 1
ATOM 1651 O O . ASP A 1 200 ? -47.954 -12.821 67.144 1.00 77.50 200 ASP A O 1
ATOM 1655 N N . ILE A 1 201 ? -46.501 -13.482 65.563 1.00 78.81 201 ILE A N 1
ATOM 1656 C CA . ILE A 1 201 ? -47.104 -14.815 65.383 1.00 78.81 201 ILE A CA 1
ATOM 1657 C C . ILE A 1 201 ? -47.129 -15.581 66.710 1.00 78.81 201 ILE A C 1
ATOM 1659 O O . ILE A 1 201 ? -48.153 -16.174 67.064 1.00 78.81 201 ILE A O 1
ATOM 1663 N N . TYR A 1 202 ? -46.030 -15.547 67.466 1.00 81.31 202 TYR A N 1
ATOM 1664 C CA . TYR A 1 202 ? -45.945 -16.201 68.768 1.00 81.31 202 TYR A CA 1
ATOM 1665 C C . TYR A 1 202 ? -46.945 -15.613 69.777 1.00 81.31 202 TYR A C 1
ATOM 1667 O O . TYR A 1 202 ? -47.644 -16.366 70.466 1.00 81.31 202 TYR A O 1
ATOM 1675 N N . PHE A 1 203 ? -47.077 -14.284 69.846 1.00 78.38 203 PHE A N 1
ATOM 1676 C CA . PHE A 1 203 ? -48.055 -13.635 70.723 1.00 78.38 203 PHE A CA 1
ATOM 1677 C C . PHE A 1 203 ? -49.495 -13.983 70.343 1.00 78.38 203 PHE A C 1
ATOM 1679 O O . PHE A 1 203 ? -50.288 -14.326 71.226 1.00 78.38 203 PHE A O 1
ATOM 1686 N N . TRP A 1 204 ? -49.826 -13.976 69.050 1.00 76.38 204 TRP A N 1
ATOM 1687 C CA . TRP A 1 204 ? -51.146 -14.376 68.560 1.00 76.38 204 TRP A CA 1
ATOM 1688 C C . TRP A 1 204 ? -51.461 -15.835 68.880 1.00 76.38 204 TRP A C 1
ATOM 1690 O O . TRP A 1 204 ? -52.549 -16.134 69.378 1.00 76.38 204 TRP A O 1
ATOM 1700 N N . GLN A 1 205 ? -50.505 -16.743 68.675 1.00 77.62 205 GLN A N 1
ATOM 1701 C CA . GLN A 1 205 ? -50.662 -18.150 69.036 1.00 77.62 205 GLN A CA 1
ATOM 1702 C C . GLN A 1 205 ? -50.902 -18.312 70.542 1.00 77.62 205 GLN A C 1
ATOM 1704 O O . GLN A 1 205 ? -51.813 -19.034 70.954 1.00 77.62 205 GLN A O 1
ATOM 1709 N N . LYS A 1 206 ? -50.124 -17.620 71.380 1.00 77.56 206 LYS A N 1
ATOM 1710 C CA . LYS A 1 206 ? -50.271 -17.658 72.840 1.00 77.56 206 LYS A CA 1
ATOM 1711 C C . LYS A 1 206 ? -51.632 -17.119 73.291 1.00 77.56 206 LYS A C 1
ATOM 1713 O O . LYS A 1 206 ? -52.275 -17.727 74.150 1.00 77.56 206 LYS A O 1
ATOM 1718 N N . ALA A 1 207 ? -52.089 -16.015 72.701 1.00 73.38 207 ALA A N 1
ATOM 1719 C CA . ALA A 1 207 ? -53.401 -15.437 72.971 1.00 73.38 207 ALA A CA 1
ATOM 1720 C C . ALA A 1 207 ? -54.526 -16.406 72.578 1.00 73.38 207 ALA A C 1
ATOM 1722 O O . ALA A 1 207 ? -55.412 -16.670 73.393 1.00 73.38 207 ALA A O 1
ATOM 1723 N N . LEU A 1 208 ? -54.442 -17.011 71.390 1.00 74.00 208 LEU A N 1
ATOM 1724 C CA . LEU A 1 208 ? -55.408 -17.997 70.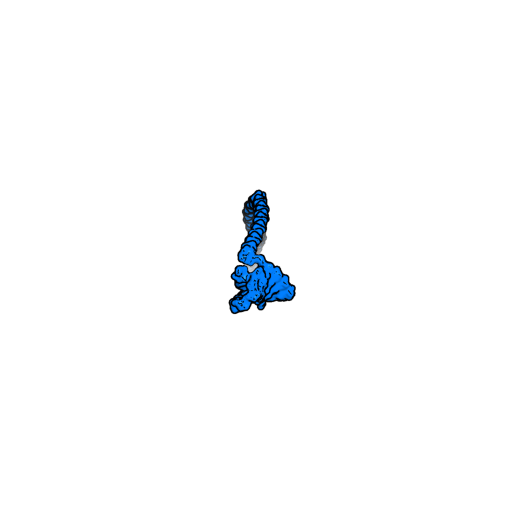904 1.00 74.00 208 LEU A CA 1
ATOM 1725 C C . LEU A 1 208 ? -55.474 -19.229 71.814 1.00 74.00 208 LEU A C 1
ATOM 1727 O O . LEU A 1 208 ? -56.561 -19.677 72.174 1.00 74.00 208 LEU A O 1
ATOM 1731 N N . LEU A 1 209 ? -54.321 -19.748 72.246 1.00 75.19 209 LEU A N 1
ATOM 1732 C CA . LEU A 1 209 ? -54.262 -20.851 73.208 1.00 75.19 209 LEU A CA 1
ATOM 1733 C C . LEU A 1 209 ? -54.925 -20.472 74.538 1.00 75.19 209 LEU A C 1
ATOM 1735 O O . LEU A 1 209 ? -55.678 -21.270 75.091 1.00 75.19 209 LEU A O 1
ATOM 1739 N N . SER A 1 210 ? -54.694 -19.256 75.043 1.00 70.75 210 SER A N 1
ATOM 1740 C CA . SER A 1 210 ? -55.342 -18.783 76.274 1.00 70.75 210 SER A CA 1
ATOM 1741 C C . SER A 1 210 ? -56.862 -18.637 76.127 1.00 70.75 210 SER A C 1
ATOM 1743 O O . SER A 1 210 ? -57.603 -18.953 77.056 1.00 70.75 210 SER A O 1
ATOM 1745 N N . PHE A 1 211 ? -57.331 -18.206 74.954 1.00 69.75 211 PHE A N 1
ATOM 1746 C CA . PHE A 1 211 ? -58.749 -18.081 74.635 1.00 69.75 211 PHE A CA 1
ATOM 1747 C C . PHE A 1 211 ? -59.426 -19.453 74.561 1.00 69.75 211 PHE A C 1
ATOM 1749 O O . PHE A 1 211 ? -60.455 -19.665 75.201 1.00 69.75 211 PHE A O 1
ATOM 1756 N N . ASN A 1 212 ? -58.797 -20.413 73.880 1.00 65.00 212 ASN A N 1
ATOM 1757 C CA . ASN A 1 212 ? -59.281 -21.790 73.805 1.00 65.00 212 ASN A CA 1
ATOM 1758 C C . ASN A 1 212 ? -59.351 -22.447 75.190 1.00 65.00 212 ASN A C 1
ATOM 1760 O O . ASN A 1 212 ? -60.358 -23.076 75.503 1.00 65.00 212 ASN A O 1
ATOM 1764 N N . LYS A 1 213 ? -58.346 -22.239 76.054 1.00 67.06 213 LYS A N 1
ATOM 1765 C CA . LYS A 1 213 ? -58.389 -22.711 77.452 1.00 67.06 213 LYS A CA 1
ATOM 1766 C C . LYS A 1 213 ? -59.585 -22.152 78.231 1.00 67.06 213 LYS A C 1
ATOM 1768 O O . LYS A 1 213 ? -60.184 -22.871 79.019 1.00 67.06 213 LYS A O 1
ATOM 1773 N N . LYS A 1 214 ? -59.949 -20.881 78.018 1.00 64.94 214 LYS A N 1
ATOM 1774 C CA . LYS A 1 214 ? -61.108 -20.261 78.686 1.00 64.94 214 LYS A CA 1
ATOM 1775 C C . LYS A 1 214 ? -62.449 -20.792 78.180 1.00 64.94 214 LYS A C 1
ATOM 1777 O O . LY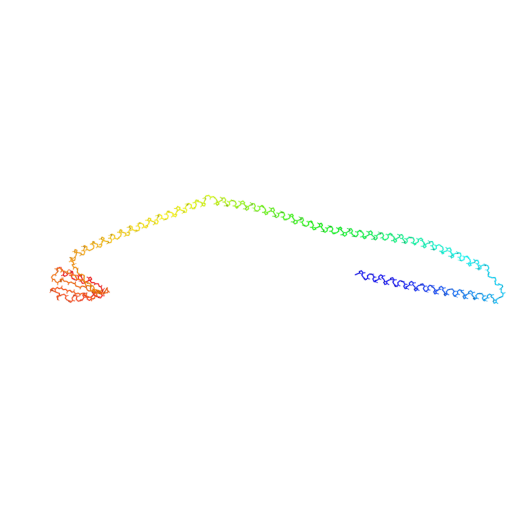S A 1 214 ? -63.387 -20.860 78.963 1.00 64.94 214 LYS A O 1
ATOM 1782 N N . LEU A 1 215 ? -62.554 -21.121 76.892 1.00 56.16 215 LEU A N 1
ATOM 1783 C CA . LEU A 1 215 ? -63.798 -21.620 76.298 1.00 56.16 215 LEU A CA 1
ATOM 1784 C C . LEU A 1 215 ? -64.058 -23.098 76.588 1.00 56.16 215 LEU A C 1
ATOM 1786 O O . LEU A 1 215 ? -65.207 -23.480 76.785 1.00 56.16 215 LEU A O 1
ATOM 1790 N N . PHE A 1 216 ? -63.007 -23.917 76.575 1.00 59.62 216 PHE A N 1
ATOM 1791 C CA . PHE A 1 216 ? -63.127 -25.377 76.578 1.00 59.62 216 PHE A CA 1
ATOM 1792 C C . PHE A 1 216 ? -62.584 -26.042 77.855 1.00 59.62 216 PHE A C 1
ATOM 1794 O O . PHE A 1 216 ? -62.596 -27.266 77.947 1.00 59.62 216 PHE A O 1
ATOM 1801 N N . GLY A 1 217 ? -62.119 -25.255 78.833 1.00 59.88 217 GLY A N 1
ATOM 1802 C CA . GLY A 1 217 ? -61.493 -25.758 80.058 1.00 59.88 217 GLY A CA 1
ATOM 1803 C C . GLY A 1 217 ? -60.072 -26.293 79.842 1.00 59.88 217 GLY A C 1
ATOM 1804 O O . GLY A 1 217 ? -59.488 -26.184 78.757 1.00 59.88 217 GLY A O 1
ATOM 1805 N N . GLU A 1 218 ? -59.479 -26.862 80.895 1.00 59.50 218 GLU A N 1
ATOM 1806 C CA . GLU A 1 218 ? -58.182 -27.536 80.795 1.00 59.50 218 GLU A CA 1
ATOM 1807 C C . GLU A 1 218 ? -58.350 -28.969 80.289 1.00 59.50 218 GLU A C 1
ATOM 1809 O O . GLU A 1 218 ? -58.595 -29.901 81.048 1.00 59.50 218 GLU A O 1
ATOM 1814 N N . ILE A 1 219 ? -58.147 -29.160 78.987 1.00 59.88 219 ILE A N 1
ATOM 1815 C CA . ILE A 1 219 ? -57.998 -30.498 78.416 1.00 59.88 219 ILE A CA 1
ATOM 1816 C C . ILE A 1 219 ? -56.591 -30.999 78.761 1.00 59.88 219 ILE A C 1
ATOM 1818 O O . ILE A 1 219 ? -55.598 -30.630 78.117 1.00 59.88 219 ILE A O 1
ATOM 1822 N N . LYS A 1 220 ? -56.494 -31.836 79.798 1.00 62.56 220 LYS A N 1
ATOM 1823 C CA . LYS A 1 220 ? -55.264 -32.580 80.091 1.00 62.56 220 LYS A CA 1
ATOM 1824 C C . LYS A 1 220 ? -55.078 -33.613 78.991 1.00 62.56 220 LYS A C 1
ATOM 1826 O O . LYS A 1 220 ? -56.002 -34.366 78.690 1.00 62.56 220 LYS A O 1
ATOM 1831 N N . HIS A 1 221 ? -53.904 -33.613 78.372 1.00 63.75 221 HIS A N 1
ATOM 1832 C CA . HIS A 1 221 ? -53.587 -34.544 77.304 1.00 63.75 221 HIS A CA 1
ATOM 1833 C C . HIS A 1 221 ? -52.362 -35.374 77.657 1.00 63.75 221 HIS A C 1
ATOM 1835 O O . HIS A 1 221 ? -51.339 -34.841 78.081 1.00 63.75 221 HIS A O 1
ATOM 1841 N N . GLU A 1 222 ? -52.467 -36.677 77.435 1.00 69.19 222 GLU A N 1
ATOM 1842 C CA . GLU A 1 222 ? -51.334 -37.593 77.470 1.00 69.19 222 GLU A CA 1
ATOM 1843 C C . GLU A 1 222 ? -51.068 -38.096 76.059 1.00 69.19 222 GLU A C 1
ATOM 1845 O O . GLU A 1 222 ? -51.984 -38.499 75.334 1.00 69.19 222 GLU A O 1
ATOM 1850 N N . ILE A 1 223 ? -49.799 -38.037 75.665 1.00 72.19 223 ILE A N 1
ATOM 1851 C CA . ILE A 1 223 ? -49.340 -38.484 74.358 1.00 72.19 223 ILE A CA 1
ATOM 1852 C C . ILE A 1 223 ? -48.485 -39.725 74.575 1.00 72.19 223 ILE A C 1
ATOM 1854 O O . ILE A 1 223 ? -47.386 -39.633 75.121 1.00 72.19 223 ILE A O 1
ATOM 1858 N N . SER A 1 224 ? -48.974 -40.876 74.117 1.00 73.31 224 SER A N 1
ATOM 1859 C CA . SER A 1 224 ? -48.184 -42.104 74.022 1.00 73.31 224 SER A CA 1
ATOM 1860 C C . SER A 1 224 ? -47.858 -42.401 72.558 1.00 73.31 224 SER A C 1
ATOM 1862 O O . SER A 1 224 ? -48.686 -42.223 71.658 1.00 73.31 224 SER A O 1
ATOM 1864 N N . SER A 1 225 ? -46.612 -42.805 72.304 1.00 70.88 225 SER A N 1
ATOM 1865 C CA . SER A 1 225 ? -46.100 -43.064 70.957 1.00 70.88 225 SER A CA 1
ATOM 1866 C C . SER A 1 225 ? -45.452 -44.440 70.901 1.00 70.88 225 SER A C 1
ATOM 1868 O O . SER A 1 225 ? -44.273 -44.595 71.215 1.00 70.88 225 SER A O 1
ATOM 1870 N N . ASP A 1 226 ? -46.208 -45.425 70.423 1.00 71.44 226 ASP A N 1
ATOM 1871 C CA . ASP A 1 226 ? -45.704 -46.773 70.156 1.00 71.44 226 ASP A CA 1
ATOM 1872 C C . ASP A 1 226 ? -45.191 -46.841 68.715 1.00 71.44 226 ASP A C 1
ATOM 1874 O O . ASP A 1 226 ? -45.819 -47.454 67.853 1.00 71.44 226 ASP A O 1
ATOM 1878 N N . GLY A 1 227 ? -44.087 -46.132 68.437 1.00 64.19 227 GLY A N 1
ATOM 1879 C CA . GLY A 1 227 ? -43.254 -46.160 67.216 1.00 64.19 227 GLY A CA 1
ATOM 1880 C C . GLY A 1 227 ? -43.905 -45.790 65.868 1.00 64.19 227 GLY A C 1
ATOM 1881 O O . GLY A 1 227 ? -43.272 -45.166 65.024 1.00 64.19 227 GLY A O 1
ATOM 1882 N N . ASN A 1 228 ? -45.159 -46.166 65.634 1.00 70.94 228 ASN A N 1
ATOM 1883 C CA . ASN A 1 228 ? -45.889 -46.038 64.378 1.00 70.94 228 ASN A CA 1
ATOM 1884 C C . ASN A 1 228 ? -47.318 -45.503 64.586 1.00 70.94 228 ASN A C 1
ATOM 1886 O O . ASN A 1 228 ? -47.992 -45.186 63.608 1.00 70.94 228 ASN A O 1
ATOM 1890 N N . THR A 1 229 ? -47.782 -45.401 65.836 1.00 76.94 229 THR A N 1
ATOM 1891 C CA . THR A 1 229 ? -49.112 -44.887 66.187 1.00 76.94 229 THR A CA 1
ATOM 1892 C C . THR A 1 229 ? -48.978 -43.878 67.323 1.00 76.94 229 THR A C 1
ATOM 1894 O O . THR A 1 229 ? -48.378 -44.180 68.351 1.00 76.94 229 THR A O 1
ATOM 1897 N N . LEU A 1 230 ? -49.537 -42.689 67.121 1.00 81.12 230 LEU A N 1
ATOM 1898 C CA . LEU A 1 230 ? -49.674 -41.639 68.118 1.00 81.12 230 LEU A CA 1
ATOM 1899 C C . LEU A 1 230 ? -51.067 -41.757 68.737 1.00 81.12 230 LEU A C 1
ATOM 1901 O O . LEU A 1 230 ? -52.059 -41.666 68.013 1.00 81.12 230 LEU A O 1
ATOM 1905 N N . THR A 1 231 ? -51.144 -41.941 70.051 1.00 79.81 231 THR A N 1
ATOM 1906 C CA . THR A 1 231 ? -52.417 -41.914 70.779 1.00 79.81 231 THR A CA 1
ATOM 1907 C C . THR A 1 231 ? -52.460 -40.657 71.634 1.00 79.81 231 THR A C 1
ATOM 1909 O O . THR A 1 231 ? -51.598 -40.451 72.485 1.00 79.81 231 THR A O 1
ATOM 1912 N N . ILE A 1 232 ? -53.454 -39.807 71.387 1.00 81.06 232 ILE A N 1
ATOM 1913 C CA . ILE A 1 232 ? -53.716 -38.592 72.158 1.00 81.06 232 ILE A CA 1
ATOM 1914 C C . ILE A 1 232 ? -54.916 -38.882 73.050 1.00 81.06 232 ILE A C 1
ATOM 1916 O O . ILE A 1 232 ? -56.015 -39.108 72.548 1.00 81.06 232 ILE A O 1
ATOM 1920 N N . SER A 1 233 ? -54.701 -38.891 74.360 1.00 77.44 233 SER A N 1
ATOM 1921 C CA . SER A 1 233 ? -55.764 -39.069 75.350 1.00 77.44 233 SER A CA 1
ATOM 1922 C C . SER A 1 233 ? -56.125 -37.720 75.945 1.00 77.44 233 SER A C 1
ATOM 1924 O O . SER A 1 233 ? -55.311 -37.155 76.661 1.00 77.44 233 SER A O 1
ATOM 1926 N N . CYS A 1 234 ? -57.316 -37.212 75.659 1.00 77.31 234 CYS A N 1
ATOM 1927 C CA . CYS A 1 234 ? -57.875 -35.993 76.230 1.00 77.31 234 CYS A CA 1
ATOM 1928 C C . CYS A 1 234 ? -58.774 -36.356 77.415 1.00 77.31 234 CYS A C 1
ATOM 1930 O O . CYS A 1 234 ? -59.755 -37.077 77.238 1.00 77.31 234 CYS A O 1
ATOM 1932 N N . LEU A 1 235 ? -58.449 -35.862 78.606 1.00 71.56 235 LEU A N 1
ATOM 1933 C CA . LEU A 1 235 ? -59.258 -36.027 79.813 1.00 71.56 235 LEU A CA 1
ATOM 1934 C C . LEU A 1 235 ? -60.168 -34.811 79.990 1.00 71.56 235 LEU A C 1
ATOM 1936 O O . LEU A 1 235 ? -59.732 -33.672 79.796 1.00 71.56 235 LEU A O 1
ATOM 1940 N N . THR A 1 236 ? -61.416 -35.065 80.364 1.00 70.31 236 THR A N 1
ATOM 1941 C CA . THR A 1 236 ? -62.457 -34.056 80.579 1.00 70.31 236 THR A CA 1
ATOM 1942 C C . THR A 1 236 ? -63.027 -34.201 81.985 1.00 70.31 236 THR A C 1
ATOM 1944 O O . THR A 1 236 ? -63.121 -35.305 82.509 1.00 70.31 236 THR A O 1
ATOM 1947 N N . GLU A 1 237 ? -63.389 -33.082 82.617 1.00 66.31 237 GLU A N 1
ATOM 1948 C CA . GLU A 1 237 ? -63.930 -33.064 83.991 1.00 66.31 237 GLU A CA 1
ATOM 1949 C C . GLU A 1 237 ? -65.438 -33.396 84.056 1.00 66.31 237 GLU A C 1
ATOM 1951 O O . GLU A 1 237 ? -66.029 -33.335 85.128 1.00 66.31 237 GLU A O 1
ATOM 1956 N N . SER A 1 238 ? -66.066 -33.742 82.926 1.00 67.44 238 SER A N 1
ATOM 1957 C CA . SER A 1 238 ? -67.500 -34.052 82.834 1.00 67.44 238 SER A CA 1
ATOM 1958 C C . SER A 1 238 ? -67.822 -35.476 83.291 1.00 67.44 238 SER A C 1
ATOM 1960 O O . SER A 1 238 ? -67.103 -36.424 82.969 1.00 67.44 238 SER A O 1
ATOM 1962 N N . GLU A 1 239 ? -68.950 -35.630 83.987 1.00 63.56 239 GLU A N 1
ATOM 1963 C CA . GLU A 1 239 ? -69.516 -36.934 84.364 1.00 63.56 239 GLU A CA 1
ATOM 1964 C C . GLU A 1 239 ? -70.071 -37.694 83.139 1.00 63.56 239 GLU A C 1
ATOM 1966 O O . GLU A 1 239 ? -70.096 -38.927 83.122 1.00 63.56 239 GLU A O 1
ATOM 1971 N N . GLU A 1 240 ? -70.472 -36.987 82.071 1.00 71.62 240 GLU A N 1
ATOM 1972 C CA . GLU A 1 240 ? -71.060 -37.613 80.877 1.00 71.62 240 GLU A CA 1
ATOM 1973 C C . GLU A 1 240 ? -70.003 -38.264 79.973 1.00 71.62 240 GLU A C 1
ATOM 1975 O O . GLU A 1 240 ? -70.179 -39.395 79.508 1.00 71.62 240 GLU A O 1
ATOM 1980 N N . ILE A 1 241 ? -68.892 -37.556 79.74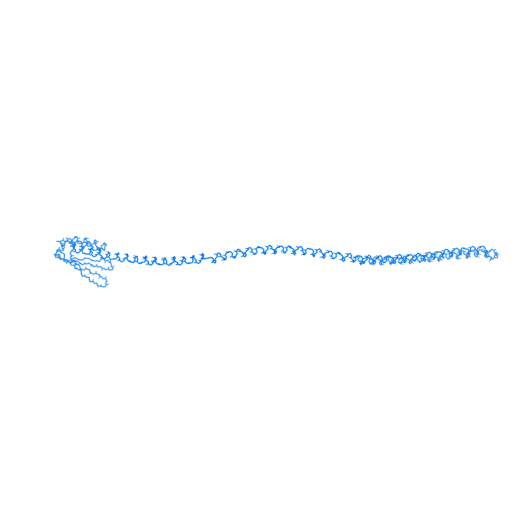5 1.00 74.75 241 ILE A N 1
ATOM 1981 C CA . ILE A 1 241 ? -67.737 -38.009 78.965 1.00 74.75 241 ILE A CA 1
ATOM 1982 C C . ILE A 1 241 ? -66.485 -37.672 79.771 1.00 74.75 241 ILE A C 1
ATOM 1984 O O . ILE A 1 241 ? -66.173 -36.501 79.975 1.00 74.75 241 ILE A O 1
ATOM 1988 N N . SER A 1 242 ? -65.744 -38.692 80.194 1.00 74.50 242 SER A N 1
ATOM 1989 C CA . SER A 1 242 ? -64.558 -38.565 81.047 1.00 74.50 242 SER A CA 1
ATOM 1990 C C . SER A 1 242 ? -63.237 -38.608 80.271 1.00 74.50 242 SER A C 1
ATOM 1992 O O . SER A 1 242 ? -62.226 -38.057 80.717 1.00 74.50 242 SER A O 1
ATOM 1994 N N . ARG A 1 243 ? -63.207 -39.257 79.097 1.00 80.19 243 ARG A N 1
ATOM 1995 C CA . ARG A 1 243 ? -61.992 -39.360 78.273 1.00 80.19 243 ARG A CA 1
ATOM 1996 C C . ARG A 1 243 ? -62.298 -39.523 76.791 1.00 80.19 243 ARG A C 1
ATOM 1998 O O . ARG A 1 243 ? -63.193 -40.267 76.406 1.00 80.19 243 ARG A O 1
ATOM 2005 N N . VAL A 1 244 ? -61.471 -38.910 75.952 1.00 83.38 244 VAL A N 1
ATOM 2006 C CA . VAL A 1 244 ? -61.451 -39.098 74.497 1.00 83.38 244 VAL A CA 1
ATOM 2007 C C . VAL A 1 244 ? -60.063 -39.559 74.080 1.00 83.38 244 VAL A C 1
ATOM 2009 O O . VAL A 1 244 ? -59.074 -38.909 74.393 1.00 83.38 244 VAL A O 1
ATOM 2012 N N . GLU A 1 245 ? -59.967 -40.659 73.349 1.00 85.88 245 GLU A N 1
ATOM 2013 C CA . GLU A 1 245 ? -58.723 -41.139 72.752 1.00 85.88 245 GLU A CA 1
ATOM 2014 C C . GLU A 1 245 ? -58.762 -40.971 71.238 1.00 85.88 245 GLU A C 1
ATOM 2016 O O . GLU A 1 245 ? -59.670 -41.457 70.570 1.00 85.88 245 GLU A O 1
ATOM 2021 N N . ILE A 1 246 ? -57.744 -40.324 70.685 1.00 87.69 246 ILE A N 1
ATOM 2022 C CA . ILE A 1 246 ? -57.572 -40.091 69.252 1.00 87.69 246 ILE A CA 1
ATOM 2023 C C . ILE A 1 246 ? -56.321 -40.848 68.813 1.00 87.69 246 ILE A C 1
ATOM 2025 O O . ILE A 1 246 ? -55.229 -40.593 69.321 1.00 87.69 246 ILE A O 1
ATOM 2029 N N . LYS A 1 247 ? -56.460 -41.770 67.858 1.00 86.56 247 LYS A N 1
ATOM 2030 C CA . LYS A 1 247 ? -55.353 -42.582 67.335 1.00 86.56 247 LYS A CA 1
ATOM 2031 C C . LYS A 1 247 ? -54.981 -42.120 65.935 1.00 86.56 247 LYS A C 1
ATOM 2033 O O . LYS A 1 247 ? -55.823 -42.105 65.036 1.00 86.56 247 LYS A O 1
ATOM 2038 N N . ILE A 1 248 ? -53.713 -41.775 65.745 1.00 86.50 248 ILE A N 1
ATOM 2039 C CA . ILE A 1 248 ? -53.156 -41.285 64.484 1.00 86.50 248 ILE A CA 1
ATOM 2040 C C . ILE A 1 248 ? -52.012 -42.206 64.058 1.00 86.50 248 ILE A C 1
ATOM 2042 O O . ILE A 1 248 ? -51.046 -42.401 64.790 1.00 86.50 248 ILE A O 1
ATOM 2046 N N . LYS A 1 249 ? -52.080 -42.740 62.839 1.00 84.81 249 LYS A N 1
ATOM 2047 C CA . LYS A 1 249 ? -51.040 -43.586 62.239 1.00 84.81 249 LYS A CA 1
ATOM 2048 C C . LYS A 1 249 ? -50.665 -43.027 60.877 1.00 84.81 249 LYS A C 1
ATOM 2050 O O . LYS A 1 249 ? -51.535 -42.797 60.042 1.00 84.81 249 LYS A O 1
ATOM 2055 N N . LYS A 1 250 ? -49.367 -42.817 60.630 1.00 82.38 250 LYS A N 1
ATOM 2056 C CA . LYS A 1 250 ? -48.853 -42.270 59.354 1.00 82.38 250 LYS A CA 1
ATOM 2057 C C . LYS A 1 250 ? -49.606 -41.005 58.885 1.00 82.38 250 LYS A C 1
ATOM 2059 O O . LYS A 1 250 ? -50.018 -40.927 57.733 1.00 82.38 250 LYS A O 1
ATOM 2064 N N . GLN A 1 251 ? -49.807 -40.039 59.788 1.00 79.62 251 GLN A N 1
ATOM 2065 C CA . GLN A 1 251 ? -50.520 -38.769 59.533 1.00 79.62 251 GLN A CA 1
ATOM 2066 C C . GLN A 1 251 ? -52.017 -38.901 59.179 1.00 79.62 251 GLN A C 1
ATOM 2068 O O . GLN A 1 251 ? -52.644 -37.917 58.784 1.00 79.62 251 GLN A O 1
ATOM 2073 N N . LYS A 1 252 ? -52.610 -40.090 59.346 1.00 85.38 252 LYS A N 1
ATOM 2074 C CA . LYS A 1 252 ? -54.053 -40.302 59.226 1.00 85.38 252 LYS A CA 1
ATOM 2075 C C . LYS A 1 252 ? -54.669 -40.674 60.566 1.00 85.38 252 LYS A C 1
ATOM 2077 O O . LYS A 1 252 ? -54.131 -41.504 61.297 1.00 85.38 252 LYS A O 1
ATOM 2082 N N . LEU A 1 253 ? -55.809 -40.072 60.856 1.00 86.81 253 LEU A N 1
ATOM 2083 C CA . LEU A 1 253 ? -56.708 -40.431 61.931 1.00 86.81 253 LEU A CA 1
ATOM 2084 C C . LEU A 1 253 ? -57.257 -41.832 61.646 1.00 86.81 253 LEU A C 1
ATOM 2086 O O . LEU A 1 253 ? -57.916 -42.058 60.634 1.00 86.81 253 LEU A O 1
ATOM 2090 N N . THR A 1 254 ? -56.930 -42.786 62.510 1.00 87.94 254 THR A N 1
ATOM 2091 C CA . THR A 1 254 ? -57.327 -44.190 62.342 1.00 87.94 254 THR A CA 1
ATOM 2092 C C . THR A 1 254 ? -58.495 -44.581 63.217 1.00 87.94 254 THR A C 1
ATOM 2094 O O . THR A 1 254 ? -59.263 -45.456 62.836 1.00 87.94 254 THR A O 1
ATOM 2097 N N . ASP A 1 255 ? -58.609 -43.975 64.396 1.00 88.88 255 ASP A N 1
ATOM 2098 C CA . ASP A 1 255 ? -59.695 -44.277 65.315 1.00 88.88 255 ASP A CA 1
ATOM 2099 C C . ASP A 1 255 ? -59.891 -43.133 66.309 1.00 88.88 255 ASP A C 1
ATOM 2101 O O . ASP A 1 255 ? -58.958 -42.382 66.608 1.00 88.88 255 ASP A O 1
ATOM 2105 N N . ILE A 1 256 ? -61.107 -43.036 66.832 1.00 89.12 256 ILE A N 1
ATOM 2106 C CA . ILE A 1 256 ? -61.450 -42.180 67.961 1.00 89.12 256 ILE A CA 1
ATOM 2107 C C . ILE A 1 256 ? -62.317 -42.995 68.914 1.00 89.12 256 ILE A C 1
ATOM 2109 O O . ILE A 1 256 ? -63.251 -43.653 68.459 1.00 89.12 256 ILE A O 1
ATOM 2113 N N . GLN A 1 257 ? -62.048 -42.937 70.214 1.00 87.94 257 GLN A N 1
ATOM 2114 C CA . GLN A 1 257 ? -62.801 -43.631 71.261 1.00 87.94 257 GLN A CA 1
ATOM 2115 C C . GLN A 1 257 ? -63.205 -42.630 72.346 1.00 87.94 257 GLN A C 1
ATOM 2117 O O . GLN A 1 257 ? -62.426 -41.738 72.670 1.00 87.94 257 GLN A O 1
ATOM 2122 N N . ILE A 1 258 ? -64.422 -42.749 72.873 1.00 86.12 258 ILE A N 1
ATOM 2123 C CA . ILE A 1 258 ? -64.904 -41.942 74.003 1.00 86.12 258 ILE A CA 1
ATOM 2124 C C . ILE A 1 258 ? -65.228 -42.863 75.184 1.00 86.12 258 ILE A C 1
ATOM 2126 O O . ILE A 1 258 ? -65.700 -43.980 74.976 1.00 86.12 258 ILE A O 1
ATOM 2130 N N . TYR A 1 259 ? -64.969 -42.396 76.404 1.00 82.50 259 TYR A N 1
ATOM 2131 C CA . TYR A 1 259 ? -65.218 -43.088 77.674 1.00 82.50 259 TYR A CA 1
ATOM 2132 C C . TYR A 1 259 ? -65.983 -42.157 78.636 1.00 82.50 259 TYR A C 1
ATOM 2134 O O . TYR A 1 259 ? -65.784 -40.945 78.585 1.00 82.50 259 TYR A O 1
ATOM 2142 N N . GLY A 1 260 ? -66.891 -42.706 79.452 1.00 80.50 260 GLY A N 1
ATOM 2143 C CA . GLY A 1 260 ? -67.863 -41.956 80.264 1.00 80.50 260 GLY A CA 1
ATOM 2144 C C . GLY A 1 260 ? -69.032 -42.835 80.732 1.00 80.50 260 GLY A C 1
ATOM 2145 O O . GLY A 1 260 ? -69.299 -43.874 80.125 1.00 80.50 260 GLY A O 1
ATOM 2146 N N . GLU A 1 261 ? -69.719 -42.442 81.810 1.00 72.50 261 GLU A N 1
ATOM 2147 C CA . GLU A 1 261 ? -70.772 -43.262 82.440 1.00 72.50 261 GLU A CA 1
ATOM 2148 C C . GLU A 1 261 ? -72.097 -43.255 81.654 1.00 72.50 261 GLU A C 1
ATOM 2150 O O . GLU A 1 261 ? -72.831 -44.241 81.681 1.00 72.50 261 GLU A O 1
ATOM 2155 N N . ASN A 1 262 ? -72.370 -42.200 80.872 1.00 71.00 262 ASN A N 1
ATOM 2156 C CA . ASN A 1 262 ? -73.633 -42.008 80.139 1.00 71.00 262 ASN A CA 1
ATOM 2157 C C . ASN A 1 262 ? -73.501 -42.044 78.605 1.00 71.00 262 ASN A C 1
ATOM 2159 O O . ASN A 1 262 ? -74.404 -41.607 77.886 1.00 71.00 262 ASN A O 1
ATOM 2163 N N . ILE A 1 263 ? -72.412 -42.604 78.066 1.00 72.88 263 ILE A N 1
ATOM 2164 C CA . ILE A 1 263 ? -72.149 -42.600 76.614 1.00 72.88 263 ILE A CA 1
ATOM 2165 C C . ILE A 1 263 ? -73.283 -43.230 75.803 1.00 72.88 263 ILE A C 1
ATOM 2167 O O . ILE A 1 263 ? -73.582 -42.764 74.705 1.00 72.88 263 ILE A O 1
ATOM 2171 N N . GLN A 1 264 ? -73.931 -44.274 76.329 1.00 76.44 264 GLN A N 1
ATOM 2172 C CA . GLN A 1 264 ? -74.985 -45.010 75.620 1.00 76.44 264 GLN A CA 1
ATOM 2173 C C . GLN A 1 264 ? -76.123 -44.111 75.125 1.00 76.44 264 GLN A C 1
ATOM 2175 O O . GLN A 1 264 ? -76.676 -44.382 74.062 1.00 76.44 264 GLN A O 1
ATOM 2180 N N . LYS A 1 265 ? -76.409 -43.007 75.824 1.00 79.12 265 LYS A N 1
ATOM 2181 C CA . LYS A 1 265 ? -77.415 -42.016 75.422 1.00 79.12 265 LYS A CA 1
ATOM 2182 C C . LYS A 1 265 ? -77.061 -41.295 74.115 1.00 79.12 265 LYS A C 1
ATOM 2184 O O . LYS A 1 265 ? -77.959 -40.908 73.377 1.00 79.12 265 LYS A O 1
ATOM 2189 N N . TYR A 1 266 ? -75.771 -41.143 73.819 1.00 80.06 266 TYR A N 1
ATOM 2190 C CA . TYR A 1 266 ? -75.263 -40.357 72.693 1.00 80.06 266 TYR A CA 1
ATOM 2191 C C . TYR A 1 266 ? -74.559 -41.206 71.622 1.00 80.06 266 TYR A C 1
ATOM 2193 O O . TYR A 1 266 ? -73.949 -40.664 70.700 1.00 80.06 266 TYR A O 1
ATOM 2201 N N . MET A 1 267 ? -74.639 -42.540 71.713 1.00 81.44 267 MET A N 1
ATOM 2202 C CA . MET A 1 267 ? -73.905 -43.450 70.822 1.00 81.44 267 MET A CA 1
ATOM 2203 C C . MET A 1 267 ? -74.263 -43.278 69.346 1.00 81.44 267 MET A C 1
ATOM 2205 O O . MET A 1 267 ? -73.373 -43.321 68.500 1.00 81.44 267 MET A O 1
ATOM 2209 N N . GLU A 1 268 ? -75.536 -43.051 69.016 1.00 84.19 268 GLU A N 1
ATOM 2210 C CA . GLU A 1 268 ? -75.957 -42.872 67.620 1.00 84.19 268 GLU A CA 1
ATOM 2211 C C . GLU A 1 268 ? -75.373 -41.600 66.987 1.00 84.19 268 GLU A C 1
ATOM 2213 O O . GLU A 1 268 ? -74.967 -41.607 65.823 1.00 84.19 268 GLU A O 1
ATOM 2218 N N . GLU A 1 269 ? -75.312 -40.506 67.748 1.00 84.06 269 GLU A N 1
ATOM 2219 C CA . GLU A 1 269 ? -74.738 -39.236 67.299 1.00 84.06 269 GLU A CA 1
ATOM 2220 C C . GLU A 1 269 ? -73.209 -39.318 67.231 1.00 84.06 269 GLU A C 1
ATOM 2222 O O . GLU A 1 269 ? -72.603 -38.932 66.229 1.00 84.06 269 GLU A O 1
ATOM 2227 N N . TYR A 1 270 ? -72.592 -39.926 68.245 1.00 87.44 270 TYR A N 1
ATOM 2228 C CA . TYR A 1 270 ? -71.161 -40.194 68.286 1.00 87.44 270 TYR A CA 1
ATOM 2229 C C . TYR A 1 270 ? -70.681 -41.000 67.075 1.00 87.44 270 TYR A C 1
ATOM 2231 O O . TYR A 1 270 ? -69.686 -40.621 66.460 1.00 87.44 270 TYR A O 1
ATOM 2239 N N . VAL A 1 271 ? -71.376 -42.082 66.700 1.00 87.50 271 VAL A N 1
ATOM 2240 C CA . VAL A 1 271 ? -70.987 -42.919 65.551 1.00 87.50 271 VAL A CA 1
ATOM 2241 C C . VAL A 1 271 ? -70.968 -42.095 64.262 1.00 87.50 271 VAL A C 1
ATOM 2243 O O . VAL A 1 271 ? -69.974 -42.126 63.536 1.00 87.50 271 VAL A O 1
ATOM 2246 N N . LYS A 1 272 ? -71.998 -41.272 64.026 1.00 88.12 272 LYS A N 1
ATOM 2247 C CA . LYS A 1 272 ? -72.066 -40.390 62.847 1.00 88.12 272 LYS A CA 1
ATOM 2248 C C . LYS A 1 272 ? -70.929 -39.369 62.829 1.00 88.12 272 LYS A C 1
ATOM 2250 O O . LYS A 1 272 ? -70.286 -39.155 61.797 1.00 88.12 272 LYS A O 1
ATOM 2255 N N . ILE A 1 273 ? -70.654 -38.738 63.972 1.00 87.19 273 ILE A N 1
ATOM 2256 C CA . ILE A 1 273 ? -69.586 -37.738 64.088 1.00 87.19 273 ILE A CA 1
ATOM 2257 C C . ILE A 1 273 ? -68.213 -38.398 63.923 1.00 87.19 273 ILE A C 1
ATOM 2259 O O . ILE A 1 273 ? -67.365 -37.865 63.207 1.00 87.19 273 ILE A O 1
ATOM 2263 N N . LYS A 1 274 ? -67.999 -39.578 64.515 1.00 89.50 274 LYS A N 1
ATOM 2264 C CA . LYS A 1 274 ? -66.766 -40.365 64.394 1.00 89.50 274 LYS A CA 1
ATOM 2265 C C . LYS A 1 274 ? -66.471 -40.727 62.943 1.00 89.50 274 LYS A C 1
ATOM 2267 O O . LYS A 1 274 ? -65.358 -40.483 62.482 1.00 89.50 274 LYS A O 1
ATOM 2272 N N . GLU A 1 275 ? -67.447 -41.276 62.223 1.00 88.94 275 GLU A N 1
ATOM 2273 C CA . GLU A 1 275 ? -67.303 -41.613 60.801 1.00 88.94 275 GLU A CA 1
ATOM 2274 C C . GLU A 1 275 ? -66.940 -40.377 59.971 1.00 88.94 275 GLU A C 1
ATOM 2276 O O . GLU A 1 275 ? -66.021 -40.421 59.151 1.00 88.94 275 GLU A O 1
ATOM 2281 N N . THR A 1 276 ? -67.586 -39.244 60.256 1.00 88.38 276 THR A N 1
ATOM 2282 C CA . THR A 1 276 ? -67.296 -37.965 59.596 1.00 88.38 276 THR A CA 1
ATOM 2283 C C . THR A 1 276 ? -65.872 -37.477 59.892 1.00 88.38 276 THR A C 1
ATOM 2285 O O . THR A 1 276 ? -65.161 -37.063 58.977 1.00 88.38 276 THR A O 1
ATOM 2288 N N . CYS A 1 277 ? -65.410 -37.567 61.145 1.00 88.31 277 CYS A N 1
ATOM 2289 C CA . CYS A 1 277 ? -64.042 -37.196 61.530 1.00 88.31 277 CYS A CA 1
ATOM 2290 C C . CYS A 1 277 ? -62.997 -38.064 60.821 1.00 88.31 277 CYS A C 1
ATOM 2292 O O . CYS A 1 277 ? -61.993 -37.545 60.332 1.00 88.31 277 CYS A O 1
ATOM 2294 N N . LEU A 1 278 ? -63.236 -39.379 60.748 1.00 89.38 278 LEU A N 1
ATOM 2295 C CA . LEU A 1 278 ? -62.348 -40.330 60.073 1.00 89.38 278 LEU A CA 1
ATOM 2296 C C . LEU A 1 278 ? -62.276 -40.065 58.566 1.00 89.38 278 LEU A C 1
ATOM 2298 O O . LEU A 1 278 ? -61.186 -40.095 57.995 1.00 89.38 278 LEU A O 1
ATOM 2302 N N . LEU A 1 279 ? -63.410 -39.750 57.934 1.00 88.56 279 LEU A N 1
ATOM 2303 C CA . LEU A 1 279 ? -63.474 -39.421 56.511 1.00 88.56 279 LEU A CA 1
ATOM 2304 C C . LEU A 1 279 ? -62.747 -38.108 56.183 1.00 88.56 279 LEU A C 1
ATOM 2306 O O . LEU A 1 279 ? -62.010 -38.040 55.200 1.00 88.56 279 LEU A O 1
ATOM 2310 N N . LEU A 1 280 ? -62.924 -37.079 57.016 1.00 87.75 280 LEU A N 1
ATOM 2311 C CA . LEU A 1 280 ? -62.291 -35.767 56.838 1.00 87.75 280 LEU A CA 1
ATOM 2312 C C . LEU A 1 280 ? -60.838 -35.714 57.325 1.00 87.75 280 LEU A C 1
ATOM 2314 O O . LEU A 1 280 ? -60.143 -34.738 57.046 1.00 87.75 280 LEU A O 1
ATOM 2318 N N . ASN A 1 281 ? -60.375 -36.745 58.038 1.00 86.75 281 ASN A N 1
ATOM 2319 C CA . ASN A 1 281 ? -59.083 -36.756 58.719 1.00 86.75 281 ASN A CA 1
ATOM 2320 C C . ASN A 1 281 ? -58.905 -35.563 59.689 1.00 86.75 281 ASN A C 1
ATOM 2322 O O . ASN A 1 281 ? -57.801 -35.036 59.834 1.00 86.75 281 ASN A O 1
ATOM 2326 N N . ASP A 1 282 ? -59.988 -35.120 60.337 1.00 83.62 282 ASP A N 1
ATOM 2327 C CA . ASP A 1 282 ? -59.994 -33.969 61.251 1.00 83.62 282 ASP A CA 1
ATOM 2328 C C . ASP A 1 282 ? -60.766 -34.313 62.545 1.00 83.62 282 ASP A C 1
ATOM 2330 O O . ASP A 1 282 ? -61.974 -34.560 62.491 1.00 83.62 282 ASP A O 1
ATOM 2334 N N . PRO A 1 283 ? -60.108 -34.330 63.722 1.00 82.75 283 PRO A N 1
ATOM 2335 C CA . PRO A 1 283 ? -60.755 -34.639 64.995 1.00 82.75 283 PRO A CA 1
ATOM 2336 C C . PRO A 1 283 ? -61.524 -33.455 65.615 1.00 82.75 283 PRO A C 1
ATOM 2338 O O . PRO A 1 283 ? -62.081 -33.590 66.702 1.00 82.75 283 PRO A O 1
ATOM 2341 N N . LYS A 1 284 ? -61.577 -32.271 64.994 1.00 82.44 284 LYS A N 1
ATOM 2342 C CA . LYS A 1 284 ? -62.231 -31.099 65.612 1.00 82.44 284 LYS A CA 1
ATOM 2343 C C . LYS A 1 284 ? -63.709 -31.312 65.914 1.00 82.44 284 LYS A C 1
ATOM 2345 O O . LYS A 1 284 ? -64.176 -30.853 66.951 1.00 82.44 284 LYS A O 1
ATOM 2350 N N . LEU A 1 285 ? -64.441 -31.997 65.035 1.00 81.50 285 LEU A N 1
ATOM 2351 C CA . LEU A 1 285 ? -65.877 -32.221 65.229 1.00 81.50 285 LEU A CA 1
ATOM 2352 C C . LEU A 1 285 ? -66.143 -33.090 66.460 1.00 81.50 285 LEU A C 1
ATOM 2354 O O . LEU A 1 285 ? -67.071 -32.799 67.211 1.00 81.50 285 LEU A O 1
ATOM 2358 N N . ILE A 1 286 ? -65.295 -34.091 66.722 1.00 82.19 286 ILE A N 1
ATOM 2359 C CA . ILE A 1 286 ? -65.443 -34.910 67.924 1.00 82.19 286 ILE A CA 1
ATOM 2360 C C . ILE A 1 286 ? -65.076 -34.135 69.194 1.00 82.19 286 ILE A C 1
ATOM 2362 O O . ILE A 1 286 ? -65.730 -34.293 70.219 1.00 82.19 286 ILE A O 1
ATOM 2366 N N . LEU A 1 287 ? -64.081 -33.246 69.129 1.00 79.44 287 LEU A N 1
ATOM 2367 C CA . LEU A 1 287 ? -63.709 -32.402 70.266 1.00 79.44 287 LEU A CA 1
ATOM 2368 C C . LEU A 1 287 ? -64.806 -31.376 70.587 1.00 79.44 287 LEU A C 1
ATOM 2370 O O . LEU A 1 287 ? -65.074 -31.124 71.757 1.00 79.44 287 LEU A O 1
ATOM 2374 N N . LEU A 1 288 ? -65.474 -30.828 69.567 1.00 78.62 288 LEU A N 1
ATOM 2375 C CA . LEU A 1 288 ? -66.639 -29.950 69.727 1.00 78.62 288 LEU A CA 1
ATOM 2376 C C . LEU A 1 288 ? -67.840 -30.688 70.320 1.00 78.62 288 LEU A C 1
ATOM 2378 O O . LEU A 1 288 ? -68.506 -30.160 71.206 1.00 78.62 288 LEU A O 1
ATOM 2382 N N . PHE A 1 289 ? -68.098 -31.909 69.848 1.00 79.81 289 PHE A N 1
ATOM 2383 C CA . PHE A 1 289 ? -69.130 -32.774 70.407 1.00 79.81 289 PHE A CA 1
ATOM 2384 C C . PHE A 1 289 ? -68.894 -32.999 71.904 1.00 79.81 289 PHE A C 1
ATOM 2386 O O . PHE A 1 289 ? -69.772 -32.707 72.709 1.00 79.81 289 PHE A O 1
ATOM 2393 N N . VAL A 1 290 ? -67.675 -33.388 72.284 1.00 76.69 290 VAL A N 1
ATOM 2394 C CA . VAL A 1 290 ? -67.294 -33.608 73.687 1.00 76.69 290 VAL A CA 1
ATOM 2395 C C . VAL A 1 290 ? -67.409 -32.319 74.503 1.00 76.69 290 VAL A C 1
ATOM 2397 O O . VAL A 1 290 ? -67.985 -32.324 75.583 1.00 76.69 290 VAL A O 1
ATOM 2400 N N . ALA A 1 291 ? -66.941 -31.187 73.973 1.00 71.31 291 ALA A N 1
ATOM 2401 C CA . ALA A 1 291 ? -67.031 -29.898 74.655 1.00 71.31 291 ALA A CA 1
ATOM 2402 C C . ALA A 1 291 ? -68.474 -29.432 74.916 1.00 71.31 291 ALA A C 1
ATOM 2404 O O . ALA A 1 291 ? -68.739 -28.819 75.948 1.00 71.31 291 ALA A O 1
ATOM 2405 N N . ASN A 1 292 ? -69.412 -29.714 74.008 1.00 72.25 292 ASN A N 1
ATOM 2406 C CA . ASN A 1 292 ? -70.823 -29.355 74.188 1.00 72.25 292 ASN A CA 1
ATOM 2407 C C . ASN A 1 292 ? -71.527 -30.189 75.268 1.00 72.25 292 ASN A C 1
ATOM 2409 O O . ASN A 1 292 ? -72.534 -29.737 75.802 1.00 72.25 292 ASN A O 1
ATOM 2413 N N . HIS A 1 293 ? -70.980 -31.361 75.590 1.00 67.19 293 HIS A N 1
ATOM 2414 C CA . HIS A 1 293 ? -71.501 -32.303 76.586 1.00 67.19 293 HIS A CA 1
ATOM 2415 C C . HIS A 1 293 ? -70.645 -32.293 77.874 1.00 67.19 293 HIS A C 1
ATOM 2417 O O . HIS A 1 293 ? -70.764 -33.156 78.739 1.00 67.19 293 HIS A O 1
ATOM 2423 N N . ASN A 1 294 ? -69.765 -31.289 78.004 1.00 59.56 294 ASN A N 1
ATOM 2424 C CA . ASN A 1 294 ? -69.002 -30.981 79.215 1.00 59.56 294 ASN A CA 1
ATOM 2425 C C . ASN A 1 294 ? -69.659 -29.881 80.076 1.00 59.56 294 ASN A C 1
ATOM 2427 O O . ASN A 1 294 ? -68.988 -29.305 80.932 1.00 59.56 294 ASN A O 1
ATOM 2431 N N . LYS A 1 295 ? -70.924 -29.533 79.811 1.00 52.25 295 LYS A N 1
ATOM 2432 C CA . LYS A 1 295 ? -71.680 -28.503 80.538 1.00 52.25 295 LYS A CA 1
ATOM 2433 C C . LYS A 1 295 ? -72.687 -29.102 81.499 1.00 52.25 295 LYS A C 1
ATOM 2435 O O . LYS A 1 295 ? -73.330 -30.093 81.101 1.00 52.25 295 LYS A O 1
#

Secondary structure (DSSP, 8-state):
-HHHHHHHHHHHHHHHHHHHHHHHHHHHHHHHHHHHHHHHHHHHHHHHHHHTT------HHHHHHHHHHHHHHHHHHHHHHHHHHHHHHHHHHHHHHHHHHHHHHHHHHHHHHHHHHHHHHHHHHHHHHHHHHHHHHHHHHHHHHHHHHHHHHHHHHHHHHSTHHHHHHHHHHHHHHHHHHHHHHHHHHHHHHHHHHHHHHHHHHHHHHHHHHHHH---EEEEEEETTEEEEEEE---SS--EEEEEEETTEEEEEEEE-TTGGGGHHHHHHHHHHHHHHT-THHHHHHHHHT--

Radius of gyration: 83.93 Å; chains: 1; bounding box: 140×65×201 Å

Foldseek 3Di:
DVVVVVVVVVVVVVVVVVVVVVVVVVVVVVVVVVVVVVVVVVVVVVVVVVVVPDDPPPPVVVVVVVVVVVVVVVVVVVVVVVVVVVVVVVVVVVVVVVVVVVVVVVVVVVVVVVVVVVVVVVVVVVVVVVVVVVVVVVVVVVVVVVVVVVVVVVVVVVVVVPCVVVVVVVVVVVVVVVVVVVVVVVVVVVVVVVVVVVVVVVVVVVVVVVVCCVLQPDFDWDWDDPPFKTWIWTAAPAQAWGIKIWIAGPLATDFIDTDHDNCVVCVVVLVVQGVVCRVVSHCVSVSVVVSVRSD